Protein AF-A0A382XSS6-F1 (afdb_monomer)

Organism: NCBI:txid408172

Solvent-accessible surface area (backbone atoms only — not comparable to full-atom values): 15351 Å² total; per-residue (Å²): 138,95,83,84,79,72,95,40,102,49,68,30,21,30,48,47,24,69,40,45,76,40,55,40,89,74,58,58,16,67,41,81,72,38,47,51,56,91,86,60,68,28,54,32,44,57,38,43,76,71,58,29,50,30,32,36,28,25,51,73,60,46,43,16,63,68,61,45,99,90,49,72,36,75,59,6,77,66,57,30,60,36,51,72,57,45,74,67,64,72,66,66,57,84,37,17,59,39,72,41,42,38,74,49,40,66,46,38,43,53,59,23,35,44,52,47,51,50,35,44,76,72,70,40,78,64,57,42,62,53,14,16,60,91,65,20,74,36,84,76,76,67,41,49,35,86,48,57,56,88,71,34,66,66,48,50,35,50,51,55,45,48,58,51,49,56,61,44,71,74,50,90,61,54,72,48,73,47,78,31,77,66,73,65,46,69,59,48,47,16,26,80,67,31,33,66,68,42,64,40,86,78,58,83,77,91,77,89,58,93,69,74,44,72,85,48,64,68,68,63,46,38,23,71,31,91,80,53,84,58,69,90,66,30,84,87,75,50,82,54,88,84,73,50,51,71,73,71,56,69,69,58,51,30,47,44,49,20,11,34,52,16,32,47,59,75,71,108

InterPro domains:
  IPR000917 Sulfatase, N-terminal [PF00884] (3-268)
  IPR017850 Alkaline-phosphatase-like, core domain superfamily [G3DSA:3.40.720.10] (1-268)
  IPR017850 Alkaline-phosphatase-like, core domain superfamily [SSF53649] (3-268)
  IPR024607 Sulfatase, conserved site [PS00523] (9-21)

Foldseek 3Di:
DPDDDFLDPDDQQSLLCQFQVDHCVPQVRNDAQRARDLPRATPLQVVVVVQAQFEEEEARSRAHQDADPVGDDCLHPPNLAPAVCLVPDQPDDRNHNYYQYAHDDFQELSGHHNLVVVCVVVPVPQVLCQHDPPNHDDPDDALEGADDLCSDSLVVLVVVVVVVVVVVVVDPTHYDYHSDDDPPDDPLYDHPPLSVPDDLVPDDDDDDDPCNCVPPPPQVVQLCDPARDPVVVCPVVDDDPPSHHPDDDSSVRSSSVSSSVSRVVSND

Structure (mmCIF, N/CA/C/O backbone):
data_AF-A0A382XSS6-F1
#
_entry.id   AF-A0A382XSS6-F1
#
loop_
_atom_site.group_PDB
_atom_site.id
_atom_site.type_symbol
_atom_site.label_atom_id
_atom_site.label_alt_id
_atom_site.label_comp_id
_atom_site.label_asym_id
_atom_site.label_entity_id
_atom_site.label_seq_id
_atom_site.pdbx_PDB_ins_code
_atom_site.Cartn_x
_atom_site.Cartn_y
_atom_site.Cartn_z
_atom_site.occupancy
_atom_site.B_iso_or_equiv
_atom_site.auth_seq_id
_atom_site.auth_comp_id
_atom_site.auth_asym_id
_atom_site.auth_atom_id
_atom_site.pdbx_PDB_model_num
ATOM 1 N N . CYS A 1 1 ? -9.876 -22.616 0.032 1.00 72.75 1 CYS A N 1
ATOM 2 C CA . CYS A 1 1 ? -10.447 -22.031 -1.204 1.00 72.75 1 CYS A CA 1
ATOM 3 C C . CYS A 1 1 ? -9.318 -21.941 -2.234 1.00 72.75 1 CYS A C 1
ATOM 5 O O . CYS A 1 1 ? -8.287 -21.399 -1.873 1.00 72.75 1 CYS A O 1
ATOM 7 N N . HIS A 1 2 ? -9.455 -22.493 -3.450 1.00 93.62 2 HIS A N 1
ATOM 8 C CA . HIS A 1 2 ? -8.381 -22.501 -4.476 1.00 93.62 2 HIS A CA 1
ATOM 9 C C . HIS A 1 2 ? -8.724 -21.684 -5.738 1.00 93.62 2 HIS A C 1
ATOM 11 O O . HIS A 1 2 ? -8.052 -21.811 -6.755 1.00 93.62 2 HIS A O 1
ATOM 17 N N . ARG A 1 3 ? -9.815 -20.905 -5.713 1.00 95.75 3 ARG A N 1
ATOM 18 C CA . ARG A 1 3 ? -10.325 -20.138 -6.865 1.00 95.75 3 ARG A CA 1
ATOM 19 C C . ARG A 1 3 ? -10.932 -18.813 -6.398 1.00 95.75 3 ARG A C 1
ATOM 21 O O . ARG A 1 3 ? -12.147 -18.648 -6.418 1.00 95.75 3 ARG A O 1
ATOM 28 N N . ALA A 1 4 ? -10.086 -17.915 -5.905 1.00 95.75 4 ALA A N 1
ATOM 29 C CA . ALA A 1 4 ? -10.473 -16.566 -5.500 1.00 95.75 4 ALA A CA 1
ATOM 30 C C . ALA A 1 4 ? -9.914 -15.551 -6.505 1.00 95.75 4 ALA A C 1
ATOM 32 O O . ALA A 1 4 ? -8.774 -15.691 -6.942 1.00 95.75 4 ALA A O 1
ATOM 33 N N . TYR A 1 5 ? -10.716 -14.550 -6.865 1.00 9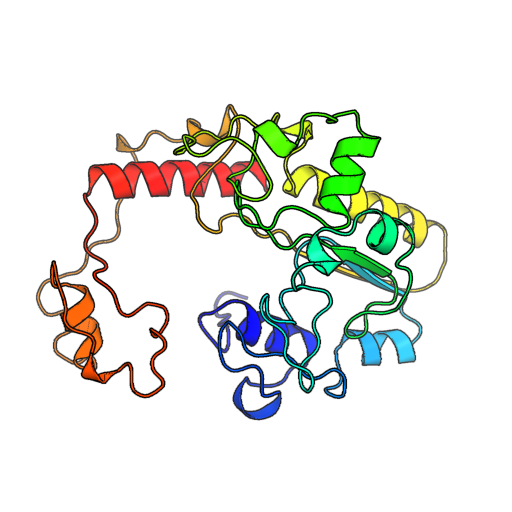6.31 5 TYR A N 1
ATOM 34 C CA . TYR A 1 5 ? -10.369 -13.532 -7.856 1.00 96.31 5 TYR A CA 1
ATOM 35 C C . TYR A 1 5 ? -10.731 -12.151 -7.317 1.00 96.31 5 TYR A C 1
ATOM 37 O O . TYR A 1 5 ? -11.792 -11.983 -6.715 1.00 96.31 5 TYR A O 1
ATOM 45 N N . CYS A 1 6 ? -9.867 -11.163 -7.546 1.00 96.19 6 CYS A N 1
ATOM 46 C CA . CYS A 1 6 ? -10.208 -9.768 -7.302 1.00 96.19 6 CYS A CA 1
ATOM 47 C C . CYS A 1 6 ? -11.142 -9.252 -8.415 1.00 96.19 6 CYS A C 1
ATOM 49 O O . CYS A 1 6 ? -11.015 -9.670 -9.568 1.00 96.19 6 CYS A O 1
ATOM 51 N N . PRO A 1 7 ? -12.075 -8.335 -8.108 1.00 96.00 7 PRO A N 1
ATOM 52 C CA . PRO A 1 7 ? -12.978 -7.774 -9.115 1.00 96.00 7 PRO A CA 1
ATOM 53 C C . PRO A 1 7 ? -12.289 -6.758 -10.040 1.00 96.00 7 PRO A C 1
ATOM 55 O O . PRO A 1 7 ? -12.863 -6.352 -11.047 1.00 96.00 7 PRO A O 1
ATOM 58 N N . ASN A 1 8 ? -11.071 -6.324 -9.702 1.00 95.56 8 ASN A N 1
ATOM 59 C CA . ASN A 1 8 ? -10.271 -5.386 -10.479 1.00 95.56 8 ASN A CA 1
ATOM 60 C C . ASN A 1 8 ? -8.772 -5.613 -10.193 1.00 95.56 8 ASN A C 1
ATOM 62 O O . ASN A 1 8 ? -8.417 -5.804 -9.027 1.00 95.56 8 ASN A O 1
ATOM 66 N N . PRO A 1 9 ? -7.886 -5.545 -11.205 1.00 93.44 9 PRO A N 1
ATOM 67 C CA . PRO A 1 9 ? -6.455 -5.809 -11.043 1.00 93.44 9 PRO A CA 1
ATOM 68 C C . PRO A 1 9 ? -5.654 -4.644 -10.422 1.00 93.44 9 PRO A C 1
ATOM 70 O O . PRO A 1 9 ? -4.429 -4.660 -10.470 1.00 93.44 9 PRO A O 1
ATOM 73 N N . THR A 1 10 ? -6.304 -3.620 -9.854 1.00 93.81 10 THR A N 1
ATOM 74 C CA . THR A 1 10 ? -5.636 -2.467 -9.221 1.00 93.81 10 THR A CA 1
ATOM 75 C C . THR A 1 10 ? -6.062 -2.258 -7.763 1.00 93.81 10 THR A C 1
ATOM 77 O O . THR A 1 10 ? -7.124 -2.710 -7.329 1.00 93.81 10 THR A O 1
ATOM 80 N N . CYS A 1 11 ? -5.216 -1.563 -6.989 1.00 94.38 11 CYS A N 1
ATOM 81 C CA . CYS A 1 11 ? -5.334 -1.455 -5.531 1.00 94.38 11 CYS A CA 1
ATOM 82 C C . CYS A 1 11 ? -6.663 -0.852 -5.045 1.00 94.38 11 CYS A C 1
ATOM 84 O O . CYS A 1 11 ? -7.399 -1.534 -4.337 1.00 94.38 11 CYS A O 1
ATOM 86 N N . THR A 1 12 ? -6.963 0.412 -5.378 1.00 96.12 12 THR A N 1
ATOM 87 C CA . THR A 1 12 ? -8.135 1.131 -4.836 1.00 96.12 12 THR A CA 1
ATOM 88 C C . THR A 1 12 ? -9.458 0.422 -5.120 1.00 96.12 12 THR A C 1
ATOM 90 O O . THR A 1 12 ? -10.208 0.207 -4.165 1.00 96.12 12 THR A O 1
ATOM 93 N N . PRO A 1 13 ? -9.759 -0.005 -6.363 1.00 97.25 13 PRO A N 1
ATOM 94 C CA . PRO A 1 13 ? -11.020 -0.682 -6.642 1.00 97.25 13 PRO A CA 1
ATOM 95 C C . PRO A 1 13 ? -11.125 -2.021 -5.918 1.00 97.25 13 PRO A C 1
ATOM 97 O O . PRO A 1 13 ? -12.132 -2.280 -5.272 1.00 97.25 13 PRO A O 1
ATOM 100 N N . SER A 1 14 ? -10.063 -2.835 -5.938 1.00 97.44 14 SER A N 1
ATOM 101 C CA . SER A 1 14 ? -10.050 -4.136 -5.259 1.00 97.44 14 SER A CA 1
ATOM 102 C C . SER A 1 14 ? -10.249 -3.995 -3.744 1.00 97.44 14 SER A C 1
ATOM 104 O O . SER A 1 14 ? -11.088 -4.676 -3.156 1.00 97.44 14 SER A O 1
ATOM 106 N N . ARG A 1 15 ? -9.545 -3.048 -3.109 1.00 97.81 15 ARG A N 1
ATOM 107 C CA . ARG A 1 15 ? -9.677 -2.752 -1.672 1.00 97.81 15 ARG A CA 1
ATOM 108 C C . ARG A 1 15 ? -11.062 -2.229 -1.314 1.00 97.81 15 ARG A C 1
ATOM 110 O O . ARG A 1 15 ? -11.636 -2.678 -0.328 1.00 97.81 15 ARG A O 1
ATOM 117 N N . SER A 1 16 ? -11.615 -1.346 -2.139 1.00 98.25 16 SER A N 1
ATOM 118 C CA . SER A 1 16 ? -12.971 -0.821 -1.958 1.00 98.25 16 SER A CA 1
ATOM 119 C C . SER A 1 16 ? -14.021 -1.925 -2.076 1.00 98.25 16 SER A C 1
ATOM 121 O O . SER A 1 16 ? -14.927 -1.997 -1.249 1.00 98.25 16 SER A O 1
ATOM 123 N N . SER A 1 17 ? -13.879 -2.842 -3.036 1.00 98.38 17 SER A N 1
ATOM 124 C CA . SER A 1 17 ? -14.775 -3.995 -3.151 1.00 98.38 17 SER A CA 1
ATOM 125 C C . SER A 1 17 ? -14.687 -4.922 -1.934 1.00 98.38 17 SER A C 1
ATOM 127 O O . SER A 1 17 ? -15.712 -5.431 -1.491 1.00 98.38 17 SER A O 1
ATOM 129 N N . MET A 1 18 ? -13.496 -5.107 -1.345 1.00 97.69 18 MET A N 1
ATOM 130 C CA . MET A 1 18 ? -13.336 -5.929 -0.135 1.00 97.69 18 MET A CA 1
ATOM 131 C C . MET A 1 18 ? -14.109 -5.375 1.068 1.00 97.69 18 MET A C 1
ATOM 133 O O . MET A 1 18 ? -14.739 -6.156 1.776 1.00 97.69 18 MET A O 1
ATOM 137 N N . ILE A 1 19 ? -14.095 -4.057 1.300 1.00 97.88 19 ILE A N 1
ATOM 138 C CA . ILE A 1 19 ? -14.827 -3.476 2.439 1.00 97.88 19 ILE A CA 1
ATOM 139 C C . ILE A 1 19 ? -16.287 -3.186 2.163 1.00 97.88 19 ILE A C 1
ATOM 141 O O . ILE A 1 19 ? -17.053 -3.136 3.110 1.00 97.88 19 ILE A O 1
ATOM 145 N N . THR A 1 20 ? -16.703 -2.995 0.919 1.00 98.44 20 THR A N 1
ATOM 146 C CA . THR A 1 20 ? -18.112 -2.688 0.614 1.00 98.44 20 THR A CA 1
ATOM 147 C C . THR A 1 20 ? -18.918 -3.935 0.258 1.00 98.44 20 THR A C 1
ATOM 149 O O . THR A 1 20 ? -20.139 -3.935 0.378 1.00 98.44 20 THR A O 1
ATOM 152 N N . GLY A 1 21 ? -18.256 -5.006 -0.194 1.00 98.06 21 GLY A N 1
ATOM 153 C CA . GLY A 1 21 ? -18.915 -6.169 -0.792 1.00 98.06 21 GLY A CA 1
ATOM 154 C C . GLY A 1 21 ? -19.529 -5.886 -2.170 1.00 98.06 21 GLY A C 1
ATOM 155 O O . GLY A 1 21 ? -20.293 -6.707 -2.673 1.00 98.06 21 GLY A O 1
ATOM 156 N N . LEU A 1 22 ? -19.217 -4.734 -2.773 1.00 98.19 22 LEU A N 1
ATOM 157 C CA . LEU A 1 22 ? -19.770 -4.266 -4.043 1.00 98.19 22 LEU A CA 1
ATOM 158 C C . LEU A 1 22 ? -18.745 -4.374 -5.177 1.00 98.19 22 LEU A C 1
ATOM 160 O O . LEU A 1 22 ? -17.536 -4.374 -4.939 1.00 98.19 22 LEU A O 1
ATOM 164 N N . TYR A 1 23 ? -19.215 -4.405 -6.426 1.00 98.19 23 TYR A N 1
ATOM 165 C CA . TYR A 1 23 ? -18.335 -4.288 -7.590 1.00 98.19 23 TYR A CA 1
ATOM 166 C C . TYR A 1 23 ? -17.909 -2.828 -7.831 1.00 98.19 23 TYR A C 1
ATOM 168 O O . TYR A 1 23 ? -18.637 -1.905 -7.452 1.00 98.19 23 TYR A O 1
ATOM 176 N N . PRO A 1 24 ? -16.784 -2.581 -8.536 1.00 97.50 24 PRO A N 1
ATOM 177 C CA . PRO A 1 24 ? -16.337 -1.226 -8.876 1.00 97.50 24 PRO A CA 1
ATOM 178 C C . PRO A 1 24 ? -17.360 -0.364 -9.616 1.00 97.50 24 PRO A C 1
ATOM 180 O O . PRO A 1 24 ? -17.358 0.855 -9.448 1.00 97.50 24 PRO A O 1
ATOM 183 N N . SER A 1 25 ? -18.246 -0.985 -10.400 1.00 96.50 25 SER A N 1
ATOM 184 C CA . SER A 1 25 ? -19.363 -0.311 -11.071 1.00 96.50 25 SER A CA 1
ATOM 185 C C . SER A 1 25 ? -20.409 0.250 -10.107 1.00 96.50 25 SER A C 1
ATOM 187 O O . SER A 1 25 ? -21.093 1.201 -10.468 1.00 96.50 25 SER A O 1
ATOM 189 N N . ASP A 1 26 ? -20.518 -0.316 -8.904 1.00 97.25 26 ASP A N 1
ATOM 190 C CA . ASP A 1 26 ? -21.539 0.041 -7.917 1.00 97.25 26 ASP A CA 1
ATOM 191 C C . ASP A 1 26 ? -20.988 1.010 -6.864 1.00 97.25 26 ASP A C 1
ATOM 193 O O . ASP A 1 26 ? -21.627 2.012 -6.556 1.00 97.25 26 ASP A O 1
ATOM 197 N N . HIS A 1 27 ? -19.782 0.758 -6.335 1.00 97.25 27 HIS A N 1
ATOM 198 C CA . HIS A 1 27 ? -19.172 1.637 -5.325 1.00 97.25 27 HIS A CA 1
ATOM 199 C C . HIS A 1 27 ? -18.426 2.847 -5.918 1.00 97.25 27 HIS A C 1
ATOM 201 O O . HIS A 1 27 ? -17.967 3.714 -5.177 1.00 97.25 27 HIS A O 1
ATOM 207 N N . GLY A 1 28 ? -18.248 2.910 -7.242 1.00 95.69 28 GLY A N 1
ATOM 208 C CA . GLY A 1 28 ? -17.741 4.098 -7.941 1.00 95.69 28 GLY A CA 1
ATOM 209 C C . GLY A 1 28 ? -16.240 4.388 -7.797 1.00 95.69 28 GLY A C 1
ATOM 210 O O . GLY A 1 28 ? -15.762 5.378 -8.348 1.00 95.69 28 GLY A O 1
ATOM 211 N N . ALA A 1 29 ? -15.472 3.527 -7.126 1.00 96.12 29 ALA A N 1
ATOM 212 C CA . ALA A 1 29 ? -14.010 3.616 -7.064 1.00 96.12 29 ALA A CA 1
ATOM 213 C C . ALA A 1 29 ? -13.403 2.653 -8.096 1.00 96.12 29 ALA A C 1
ATOM 215 O O . ALA A 1 29 ? -13.067 1.517 -7.781 1.00 96.12 29 ALA A O 1
ATOM 216 N N . TRP A 1 30 ? -13.346 3.068 -9.362 1.00 92.69 30 TRP A N 1
ATOM 217 C CA . TRP A 1 30 ? -13.123 2.177 -10.513 1.00 92.69 30 TRP A CA 1
ATOM 218 C C . TRP A 1 30 ? -11.686 2.162 -11.052 1.00 92.69 30 TRP A C 1
ATOM 220 O O . TRP A 1 30 ? -11.347 1.291 -11.853 1.00 92.69 30 TRP A O 1
ATOM 230 N N . SER A 1 31 ? -10.827 3.079 -10.599 1.00 91.88 31 SER A N 1
ATOM 231 C CA . SER A 1 31 ? -9.410 3.135 -10.985 1.00 91.88 31 SER A CA 1
ATOM 232 C C . SER A 1 31 ? -8.531 3.733 -9.880 1.00 91.88 31 SER A C 1
ATOM 234 O O . SER A 1 31 ? -9.027 4.322 -8.915 1.00 91.88 31 SER A O 1
ATOM 236 N N . LEU A 1 32 ? -7.210 3.624 -10.025 1.00 90.31 32 LEU A N 1
ATOM 237 C CA . LEU A 1 32 ? -6.269 4.391 -9.207 1.00 90.31 32 LEU A CA 1
ATOM 238 C C . LEU A 1 32 ? -6.525 5.894 -9.389 1.00 90.31 32 LEU A C 1
ATOM 240 O O . LEU A 1 32 ? -6.785 6.362 -10.495 1.00 90.31 32 LEU A O 1
ATOM 244 N N . GLY A 1 33 ? -6.470 6.648 -8.291 1.00 89.56 33 GLY A N 1
ATOM 245 C CA . GLY A 1 33 ? -6.778 8.083 -8.292 1.00 89.56 33 GLY A CA 1
ATOM 246 C C . GLY A 1 33 ? -8.270 8.413 -8.174 1.00 89.56 33 GLY A C 1
ATOM 247 O O . GLY A 1 33 ? -8.616 9.581 -8.029 1.00 89.56 33 GLY A O 1
ATOM 248 N N . THR A 1 34 ? -9.153 7.410 -8.176 1.00 92.44 34 THR A N 1
ATOM 249 C CA . THR A 1 34 ? -10.558 7.597 -7.779 1.00 92.44 34 THR A CA 1
ATOM 250 C C . THR A 1 34 ? -10.710 7.473 -6.263 1.00 92.44 34 THR A C 1
ATOM 252 O O . THR A 1 34 ? -9.846 6.918 -5.583 1.00 92.44 34 THR A O 1
ATOM 255 N N . LYS A 1 35 ? -11.797 8.026 -5.726 1.00 95.88 35 LYS A N 1
ATOM 256 C CA . LYS A 1 35 ? -12.118 8.018 -4.298 1.00 95.88 35 LYS A CA 1
ATOM 257 C C . LYS A 1 35 ? -13.302 7.084 -4.055 1.00 95.88 35 LYS A C 1
ATOM 259 O O . LYS A 1 35 ? -14.296 7.182 -4.771 1.00 95.88 35 LYS A O 1
ATOM 264 N N . LEU A 1 36 ? -13.219 6.224 -3.042 1.00 97.88 36 LEU A N 1
ATOM 265 C CA . LEU A 1 36 ? -14.411 5.594 -2.472 1.00 97.88 36 LEU A CA 1
ATOM 266 C C . LEU A 1 36 ? -15.167 6.656 -1.672 1.00 97.88 36 LEU A C 1
ATOM 268 O O . LEU A 1 36 ? -14.600 7.238 -0.750 1.00 97.88 36 LEU A O 1
ATOM 272 N N . MET A 1 37 ? -16.410 6.951 -2.033 1.00 97.06 37 MET A N 1
ATOM 273 C CA . MET A 1 37 ? -17.186 7.967 -1.321 1.00 97.06 37 MET A CA 1
ATOM 274 C C . MET A 1 37 ? -17.536 7.487 0.092 1.00 97.06 37 MET A C 1
ATOM 276 O O . MET A 1 37 ? -17.819 6.310 0.303 1.00 97.06 37 MET A O 1
ATOM 280 N N . GLU A 1 38 ? -17.487 8.394 1.063 1.00 95.69 38 GLU A N 1
ATOM 281 C CA . GLU A 1 38 ? -17.700 8.093 2.484 1.00 95.69 38 GLU A CA 1
ATOM 282 C C . GLU A 1 38 ? -19.140 7.675 2.822 1.00 95.69 38 GLU A C 1
ATOM 284 O O . GLU A 1 38 ? -19.383 7.163 3.909 1.00 95.69 38 GLU A O 1
ATOM 289 N N . ASP A 1 39 ? -20.094 7.886 1.913 1.00 95.56 39 ASP A N 1
ATOM 290 C CA . ASP A 1 39 ? -21.491 7.468 2.056 1.00 95.56 39 ASP A CA 1
ATOM 291 C C . ASP A 1 39 ? -21.749 6.021 1.606 1.00 95.56 39 ASP A C 1
ATOM 293 O O . ASP A 1 39 ? -22.854 5.509 1.804 1.00 95.56 39 ASP A O 1
ATOM 297 N N . VAL A 1 40 ? -20.750 5.343 1.028 1.00 98.00 40 VAL A N 1
ATOM 298 C CA . VAL A 1 40 ? -20.850 3.930 0.646 1.00 98.00 40 VAL A CA 1
ATOM 299 C C . VAL A 1 40 ? -20.670 3.053 1.893 1.00 98.00 40 VAL A C 1
ATOM 301 O O . VAL A 1 40 ? -19.580 3.055 2.469 1.00 98.00 40 VAL A O 1
ATOM 304 N N . PRO A 1 41 ? -21.682 2.259 2.301 1.00 97.81 41 PRO A N 1
ATOM 305 C CA . PRO A 1 41 ? -21.584 1.435 3.502 1.00 97.81 41 PRO A CA 1
ATOM 306 C C . PRO A 1 41 ? -20.470 0.393 3.415 1.00 97.81 41 PRO A C 1
ATOM 308 O O . PRO A 1 41 ? -20.302 -0.268 2.385 1.00 97.81 41 PRO A O 1
ATOM 311 N N . THR A 1 42 ? -19.767 0.188 4.525 1.00 98.62 42 THR A N 1
ATOM 312 C CA . THR A 1 42 ? -18.699 -0.807 4.634 1.00 98.62 42 THR A CA 1
ATOM 313 C C . THR A 1 42 ? -19.061 -1.954 5.582 1.00 98.62 42 THR A C 1
ATOM 315 O O . THR A 1 42 ? -19.988 -1.888 6.395 1.00 98.62 42 THR A O 1
ATOM 318 N N . VAL A 1 43 ? -18.299 -3.044 5.494 1.00 98.44 43 VAL A N 1
ATOM 319 C CA . VAL A 1 43 ? -18.332 -4.172 6.426 1.00 98.44 43 VAL A CA 1
ATOM 320 C C . VAL A 1 43 ? -18.000 -3.708 7.842 1.00 98.44 43 VAL A C 1
ATOM 322 O O . VAL A 1 43 ? -18.597 -4.205 8.792 1.00 98.44 43 VAL A O 1
ATOM 325 N N . GLY A 1 44 ? -17.124 -2.708 7.974 1.00 98.00 44 GLY A N 1
ATOM 326 C CA . GLY A 1 44 ? -16.824 -2.051 9.239 1.00 98.00 44 GLY A CA 1
ATOM 327 C C . GLY A 1 44 ? -18.065 -1.394 9.843 1.00 98.00 44 GLY A C 1
ATOM 328 O O . GLY A 1 44 ? -18.421 -1.704 10.975 1.00 98.00 44 GLY A O 1
ATOM 329 N N . ASP A 1 45 ? -18.825 -0.621 9.056 1.00 98.12 45 ASP A N 1
ATOM 330 C CA . ASP A 1 45 ? -20.074 -0.006 9.531 1.00 98.12 45 ASP A CA 1
ATOM 331 C C . ASP A 1 45 ? -21.101 -1.050 9.996 1.00 98.12 45 ASP A C 1
ATOM 333 O O . ASP A 1 45 ? -21.824 -0.854 10.976 1.00 98.12 45 ASP A O 1
ATOM 337 N N . ALA A 1 46 ? -21.210 -2.162 9.263 1.00 98.38 46 ALA A N 1
ATOM 338 C CA . ALA A 1 46 ? -22.125 -3.244 9.605 1.00 98.38 46 ALA A CA 1
ATOM 339 C C . ALA A 1 46 ? -21.719 -3.955 10.903 1.00 98.38 46 ALA A C 1
ATOM 341 O O . ALA A 1 46 ? -22.579 -4.216 11.746 1.00 98.38 46 ALA A O 1
ATOM 342 N N . LEU A 1 47 ? -20.426 -4.235 11.073 1.00 98.31 47 LEU A N 1
ATOM 343 C CA . LEU A 1 47 ? -19.881 -4.895 12.256 1.00 98.31 47 LEU A CA 1
ATOM 344 C C . LEU A 1 47 ? -19.914 -3.978 13.484 1.00 98.31 47 LEU A C 1
ATOM 346 O O . LEU A 1 47 ? -20.336 -4.423 14.551 1.00 98.31 47 LEU A O 1
ATOM 350 N N . GLY A 1 48 ? -19.589 -2.694 13.329 1.00 97.62 48 GLY A N 1
ATOM 351 C CA . GLY A 1 48 ? -19.705 -1.694 14.392 1.00 97.62 48 GLY A CA 1
ATOM 352 C C . GLY A 1 48 ? -21.131 -1.604 14.943 1.00 97.62 48 GLY A C 1
ATOM 353 O O . GLY A 1 48 ? -21.344 -1.689 16.152 1.00 97.62 48 GLY A O 1
ATOM 354 N N . ARG A 1 49 ? -22.151 -1.575 14.069 1.00 97.69 49 ARG A N 1
ATOM 355 C CA . ARG A 1 49 ? -23.570 -1.636 14.490 1.00 97.69 49 ARG A CA 1
ATOM 356 C C . ARG A 1 49 ? -23.948 -2.931 15.217 1.00 97.69 49 ARG A C 1
ATOM 358 O O . ARG A 1 49 ? -24.920 -2.934 15.968 1.00 97.69 49 ARG A O 1
ATOM 365 N N . ALA A 1 50 ? -23.214 -4.016 14.985 1.00 98.06 50 ALA A N 1
ATOM 366 C CA . ALA A 1 50 ? -23.396 -5.295 15.665 1.00 98.06 50 ALA A CA 1
ATOM 367 C C . ALA A 1 50 ? -22.587 -5.410 16.974 1.00 98.06 50 ALA A C 1
ATOM 369 O O . ALA A 1 50 ? -22.589 -6.474 17.589 1.00 98.06 50 ALA A O 1
ATOM 370 N N . GLY A 1 51 ? -21.918 -4.335 17.411 1.00 97.12 51 GLY A N 1
ATOM 371 C CA . GLY A 1 51 ? -21.151 -4.292 18.658 1.00 97.12 51 GLY A CA 1
ATOM 372 C C . GLY A 1 51 ? -19.708 -4.785 18.535 1.00 97.12 51 GLY A C 1
ATOM 373 O O . GLY A 1 51 ? -19.094 -5.090 19.553 1.00 97.12 51 GLY A O 1
ATOM 374 N N . TYR A 1 52 ? -19.167 -4.892 17.316 1.00 98.31 52 TYR A N 1
ATOM 375 C CA . TYR A 1 52 ? -17.753 -5.205 17.114 1.00 98.31 52 TYR A CA 1
ATOM 376 C C . TYR A 1 52 ? -16.903 -3.948 17.235 1.00 98.31 52 TYR A C 1
ATOM 378 O O . TYR A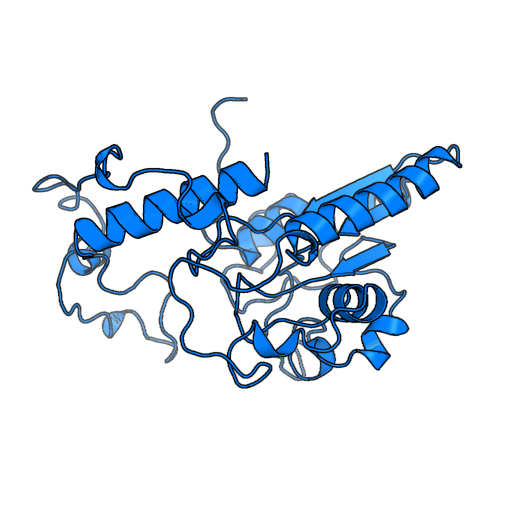 1 52 ? -17.240 -2.916 16.660 1.00 98.31 52 TYR A O 1
ATOM 386 N N . ARG A 1 53 ? -15.735 -4.069 17.865 1.00 98.00 53 ARG A N 1
ATOM 387 C CA . ARG A 1 53 ? -14.663 -3.087 17.682 1.00 98.00 53 ARG A CA 1
ATOM 388 C C . ARG A 1 53 ? -14.027 -3.267 16.315 1.00 98.00 53 ARG A C 1
ATOM 390 O O . ARG A 1 53 ? -13.678 -4.390 15.949 1.00 98.00 53 ARG A O 1
ATOM 397 N N . THR A 1 54 ? -13.847 -2.182 15.575 1.00 98.50 54 THR A N 1
ATOM 398 C CA . THR A 1 54 ? -13.300 -2.239 14.215 1.00 98.50 54 THR A CA 1
ATOM 399 C C . THR A 1 54 ? -11.967 -1.503 14.120 1.00 98.50 54 THR A C 1
ATOM 401 O O . THR A 1 54 ? -11.821 -0.376 14.594 1.00 98.50 54 THR A O 1
ATOM 404 N N . SER A 1 55 ? -10.961 -2.132 13.511 1.00 98.62 55 SER A N 1
ATOM 405 C CA . SER A 1 55 ? -9.670 -1.478 13.283 1.00 98.62 55 SER A CA 1
ATOM 406 C C . SER A 1 55 ? -9.012 -1.806 11.955 1.00 98.62 55 SER A C 1
ATOM 408 O O . SER A 1 55 ? -9.225 -2.872 11.379 1.00 98.62 55 SER A O 1
ATOM 410 N N . LEU A 1 56 ? -8.185 -0.874 11.483 1.00 98.75 56 LEU A N 1
ATOM 411 C CA . LEU A 1 56 ? -7.326 -1.042 10.316 1.00 98.75 56 LEU A CA 1
ATOM 412 C C . LEU A 1 56 ? -5.896 -0.623 10.668 1.00 98.75 56 LEU A C 1
ATOM 414 O O . LEU A 1 56 ? -5.658 0.503 11.101 1.00 98.75 56 LEU A O 1
ATOM 418 N N . VAL A 1 57 ? -4.939 -1.520 10.444 1.00 98.75 57 VAL A N 1
ATOM 419 C CA . VAL A 1 57 ? -3.500 -1.265 10.595 1.00 98.75 57 VAL A CA 1
ATOM 420 C C . VAL A 1 57 ? -2.821 -1.472 9.245 1.00 98.75 57 VAL A C 1
ATOM 422 O O . VAL A 1 57 ? -3.038 -2.488 8.597 1.00 98.75 57 VAL A O 1
ATOM 425 N N . GLY A 1 58 ? -2.005 -0.525 8.795 1.00 98.25 58 GLY A N 1
ATOM 426 C CA . GLY A 1 58 ? -1.329 -0.574 7.502 1.00 98.25 58 GLY A CA 1
ATOM 427 C C . GLY A 1 58 ? -2.009 0.289 6.443 1.00 98.25 58 GLY A C 1
ATOM 428 O O . GLY A 1 58 ? -2.318 1.458 6.669 1.00 98.25 58 GLY A O 1
ATOM 429 N N . LYS A 1 59 ? -2.188 -0.261 5.243 1.00 97.81 59 LYS A N 1
ATOM 430 C CA . LYS A 1 59 ? -2.611 0.516 4.071 1.00 97.81 59 LYS A CA 1
ATOM 431 C C . LYS A 1 59 ? -4.118 0.491 3.837 1.00 97.81 59 LYS A C 1
ATOM 433 O O . LYS A 1 59 ? -4.690 -0.568 3.610 1.00 97.81 59 LYS A O 1
ATOM 438 N N . ALA A 1 60 ? -4.734 1.670 3.779 1.00 97.31 60 ALA A N 1
ATOM 439 C CA . ALA A 1 60 ? -6.135 1.828 3.391 1.00 97.31 60 ALA A CA 1
ATOM 440 C C . ALA A 1 60 ? -6.294 1.945 1.865 1.00 97.31 60 ALA A C 1
ATOM 442 O O . ALA A 1 60 ? -6.776 1.011 1.228 1.00 97.31 60 ALA A O 1
ATOM 443 N N . HIS A 1 61 ? -5.790 3.029 1.259 1.00 96.62 61 HIS A N 1
ATOM 444 C CA . HIS A 1 61 ? -5.843 3.293 -0.186 1.00 96.62 61 HIS A CA 1
ATOM 445 C C . HIS A 1 61 ? -7.276 3.470 -0.734 1.00 96.62 61 HIS A C 1
ATOM 447 O O . HIS A 1 61 ? -7.561 3.085 -1.874 1.00 96.62 61 HIS A O 1
ATOM 453 N N . PHE A 1 62 ? -8.166 4.065 0.067 1.00 97.56 62 PHE A N 1
ATOM 454 C CA . PHE A 1 62 ? -9.552 4.383 -0.310 1.00 97.56 62 PHE A CA 1
ATOM 455 C C . PHE A 1 62 ? -9.685 5.790 -0.904 1.00 97.56 62 PHE A C 1
ATOM 457 O O . PHE A 1 62 ? -10.635 6.075 -1.636 1.00 97.56 62 PHE A O 1
ATOM 464 N N . GLN A 1 63 ? -8.725 6.667 -0.607 1.00 97.50 63 GLN A N 1
ATOM 465 C CA . GLN A 1 63 ? -8.687 8.052 -1.047 1.00 97.50 63 GLN A CA 1
ATOM 466 C C . GLN A 1 63 ? -7.436 8.333 -1.904 1.00 97.50 63 GLN A C 1
ATOM 468 O O . GLN A 1 63 ? -6.369 7.735 -1.704 1.00 97.50 63 GLN A O 1
ATOM 473 N N . PRO A 1 64 ? -7.546 9.224 -2.904 1.00 95.31 64 PRO A N 1
ATOM 474 C CA . PRO A 1 64 ? -6.447 9.534 -3.811 1.00 95.31 64 PRO A CA 1
ATOM 475 C C . PRO A 1 64 ? -5.379 10.422 -3.159 1.00 95.31 64 PRO A C 1
ATOM 477 O O . PRO A 1 64 ? -5.646 11.147 -2.205 1.00 95.31 64 PRO A O 1
ATOM 480 N N . LEU A 1 65 ? -4.170 10.414 -3.730 1.00 93.81 65 LEU A N 1
ATOM 481 C CA . LEU A 1 65 ? -3.077 11.324 -3.343 1.00 93.81 65 LEU A CA 1
ATOM 482 C C . LEU A 1 65 ? -3.301 12.770 -3.812 1.00 93.81 65 LEU A C 1
ATOM 484 O O . LEU A 1 65 ? -2.637 13.680 -3.322 1.00 93.81 65 LEU A O 1
ATOM 488 N N . GLN A 1 66 ? -4.207 12.973 -4.770 1.00 91.69 66 GLN A N 1
ATOM 489 C CA . GLN A 1 66 ? -4.605 14.279 -5.275 1.00 91.69 66 GLN A CA 1
ATOM 490 C C . GLN A 1 66 ? -6.066 14.524 -4.911 1.00 91.69 66 GLN A C 1
ATOM 492 O O . GLN A 1 66 ? -6.939 13.746 -5.294 1.00 91.69 66 GLN A O 1
ATOM 497 N N . GLU A 1 67 ? -6.322 15.608 -4.186 1.00 93.69 67 GLU A N 1
ATOM 498 C CA . GLU A 1 67 ? -7.671 16.021 -3.817 1.00 93.69 67 GLU A CA 1
ATOM 499 C C . GLU A 1 67 ? -8.217 17.144 -4.708 1.00 93.69 67 GLU A C 1
ATOM 501 O O . GLU A 1 67 ? -7.497 17.808 -5.454 1.00 93.69 67 GLU A O 1
ATOM 506 N N . THR A 1 68 ? -9.525 17.358 -4.605 1.00 92.38 68 THR A N 1
ATOM 507 C CA . THR A 1 68 ? -10.229 18.535 -5.130 1.00 92.38 68 THR A CA 1
ATOM 508 C C . THR A 1 68 ? -11.188 19.046 -4.057 1.00 92.38 68 THR A C 1
ATOM 510 O O . THR A 1 68 ? -11.467 18.329 -3.097 1.00 92.38 68 THR A O 1
ATOM 513 N N . ASP A 1 69 ? -11.768 20.233 -4.235 1.00 92.56 69 ASP A N 1
ATOM 514 C CA . ASP A 1 69 ? -12.782 20.760 -3.305 1.00 92.56 69 ASP A CA 1
ATOM 515 C C . ASP A 1 69 ? -13.962 19.797 -3.114 1.00 92.56 69 ASP A C 1
ATOM 517 O O . ASP A 1 69 ? -14.523 19.693 -2.025 1.00 92.56 69 ASP A O 1
ATOM 521 N N . ARG A 1 70 ? -14.313 19.050 -4.169 1.00 91.94 70 ARG A N 1
ATOM 522 C CA . ARG A 1 70 ? -15.386 18.052 -4.142 1.00 91.94 70 ARG A CA 1
ATOM 523 C C . ARG A 1 70 ? -14.949 16.705 -3.562 1.00 91.94 70 ARG A C 1
ATOM 525 O O . ARG A 1 70 ? -15.777 15.991 -3.007 1.00 91.94 70 ARG A O 1
ATOM 532 N N . TYR A 1 71 ? -13.680 16.345 -3.717 1.00 93.94 71 TYR A N 1
ATOM 533 C CA . TYR A 1 71 ? -13.132 15.043 -3.338 1.00 93.94 71 TYR A CA 1
ATOM 534 C C . TYR A 1 71 ? -11.894 15.250 -2.466 1.00 93.94 71 TYR A C 1
ATOM 536 O O . TYR A 1 71 ? -10.764 15.094 -2.930 1.00 93.94 71 TYR A O 1
ATOM 544 N N . ARG A 1 72 ? -12.125 15.648 -1.212 1.00 95.94 72 ARG A N 1
ATOM 545 C CA . ARG A 1 72 ? -11.075 15.850 -0.201 1.00 95.94 72 ARG A CA 1
ATOM 546 C C . ARG A 1 72 ? -10.441 14.517 0.189 1.00 95.94 72 ARG A C 1
ATOM 548 O O . ARG A 1 72 ? -11.102 13.479 0.101 1.00 95.94 72 ARG A O 1
ATOM 555 N N . SER A 1 73 ? -9.179 14.517 0.610 1.00 97.12 73 SER A N 1
ATOM 556 C CA . SER A 1 73 ? -8.477 13.270 0.947 1.00 97.12 73 SER A CA 1
ATOM 557 C C . SER A 1 73 ? -7.524 13.416 2.132 1.00 97.12 73 SER A C 1
ATOM 559 O O . SER A 1 73 ? -6.559 14.173 2.071 1.00 97.12 73 SER A O 1
ATOM 561 N N . LEU A 1 74 ? -7.739 12.614 3.177 1.00 97.19 74 LEU A N 1
ATOM 562 C CA . LEU A 1 74 ? -6.792 12.434 4.282 1.00 97.19 74 LEU A CA 1
ATOM 563 C C . LEU A 1 74 ? -5.535 11.676 3.836 1.00 97.19 74 LEU A C 1
ATOM 565 O O . LEU A 1 74 ? -4.483 11.802 4.450 1.00 97.19 74 LEU A O 1
ATOM 569 N N . GLU A 1 75 ? -5.623 10.912 2.747 1.00 96.69 75 GLU A N 1
ATOM 570 C CA . GLU A 1 75 ? -4.479 10.221 2.148 1.00 96.69 75 GLU A CA 1
ATOM 571 C C . GLU A 1 75 ? -3.713 11.107 1.147 1.00 96.69 75 GLU A C 1
ATOM 573 O O . GLU A 1 75 ? -2.803 10.609 0.490 1.00 96.69 75 GLU A O 1
ATOM 578 N N . SER A 1 76 ? -4.056 12.396 1.008 1.00 96.75 76 SER A N 1
ATOM 579 C CA . SER A 1 76 ? -3.364 13.356 0.134 1.00 96.75 76 SER A CA 1
ATOM 580 C C . SER A 1 76 ? -2.430 14.308 0.880 1.00 96.75 76 SER A C 1
ATOM 582 O O . SER A 1 76 ? -2.531 14.515 2.089 1.00 96.75 76 SER A O 1
ATOM 584 N N . TYR A 1 77 ? -1.508 14.918 0.137 1.00 95.00 77 TYR A N 1
ATOM 585 C CA . TYR A 1 77 ? -0.684 16.015 0.639 1.00 95.00 77 TYR A CA 1
ATOM 586 C C . TYR A 1 77 ? -1.515 17.297 0.844 1.00 95.00 77 TYR A C 1
ATOM 588 O O . TYR A 1 77 ? -2.388 17.579 0.026 1.00 95.00 77 TYR A O 1
ATOM 596 N N . PRO A 1 78 ? -1.209 18.122 1.866 1.00 95.38 78 PRO A N 1
ATOM 597 C CA . PRO A 1 78 ? -0.112 17.962 2.827 1.00 95.38 78 PRO A CA 1
ATOM 598 C C . PRO A 1 78 ? -0.448 17.052 4.020 1.00 95.38 78 PRO A C 1
ATOM 600 O O . PRO A 1 78 ? 0.478 16.593 4.684 1.00 95.38 78 PRO A O 1
ATOM 603 N N . ILE A 1 79 ? -1.732 16.755 4.267 1.00 96.75 79 ILE A N 1
ATOM 604 C CA . ILE A 1 79 ? -2.217 16.027 5.458 1.00 96.75 79 ILE A CA 1
ATOM 605 C C . ILE A 1 79 ? -1.507 14.684 5.639 1.00 96.75 79 ILE A C 1
ATOM 607 O O . ILE A 1 79 ? -1.144 14.328 6.755 1.00 96.75 79 ILE A O 1
ATOM 611 N N . LEU A 1 80 ? -1.229 13.963 4.552 1.00 96.94 80 LEU A N 1
ATOM 612 C CA . LEU A 1 80 ? -0.489 12.700 4.565 1.00 96.94 80 LEU A CA 1
ATOM 613 C C . LEU A 1 80 ? 0.823 12.765 5.382 1.00 96.94 80 LEU A C 1
ATOM 615 O O . LEU A 1 80 ? 1.220 11.768 5.988 1.00 96.94 80 LEU A O 1
ATOM 619 N N . GLN A 1 81 ? 1.483 13.928 5.411 1.00 96.44 81 GLN A N 1
ATOM 620 C CA . GLN A 1 81 ? 2.769 14.154 6.083 1.00 96.44 81 GLN A CA 1
ATOM 621 C C . GLN A 1 81 ? 2.697 15.110 7.274 1.00 96.44 81 GLN A C 1
ATOM 623 O O . GLN A 1 81 ? 3.733 15.431 7.856 1.00 96.44 81 GLN A O 1
ATOM 628 N N . ASP A 1 82 ? 1.500 15.539 7.661 1.00 98.06 82 ASP A N 1
ATOM 629 C CA . ASP A 1 82 ? 1.287 16.318 8.874 1.00 98.06 82 ASP A CA 1
ATOM 630 C C . ASP A 1 82 ? 1.278 15.379 10.091 1.00 98.06 82 ASP A C 1
ATOM 632 O O . ASP A 1 82 ? 0.252 14.808 10.466 1.00 98.06 82 ASP A O 1
ATOM 636 N N . LEU A 1 83 ? 2.454 15.149 10.681 1.00 98.12 83 LEU A N 1
ATOM 637 C CA . LEU A 1 83 ? 2.588 14.222 11.808 1.00 98.12 83 LEU A CA 1
ATOM 638 C C . LEU A 1 83 ? 1.856 14.721 13.062 1.00 98.12 83 LEU A C 1
ATOM 640 O O . LEU A 1 83 ? 1.380 13.897 13.837 1.00 98.12 83 LEU A O 1
ATOM 644 N N . ASP A 1 84 ? 1.705 16.035 13.249 1.00 98.38 84 ASP A N 1
ATOM 645 C CA . ASP A 1 84 ? 0.969 16.592 14.389 1.00 98.38 84 ASP A CA 1
ATOM 646 C C . ASP A 1 84 ? -0.531 16.309 14.269 1.00 98.38 84 ASP A C 1
ATOM 648 O O . ASP A 1 84 ? -1.170 15.946 15.263 1.00 98.38 84 ASP A O 1
ATOM 652 N N . PHE A 1 85 ? -1.076 16.400 13.051 1.00 98.50 85 PHE A N 1
ATOM 653 C CA . PHE A 1 85 ? -2.429 15.944 12.745 1.00 98.50 85 PHE A CA 1
ATOM 654 C C . PHE A 1 85 ? -2.587 14.450 13.051 1.00 98.50 85 PHE A C 1
ATOM 656 O O . PHE A 1 85 ? -3.488 14.066 13.796 1.00 98.50 85 PHE A O 1
ATOM 663 N N . TRP A 1 86 ? -1.692 13.595 12.544 1.00 98.44 86 TRP A N 1
ATOM 664 C CA . TRP A 1 86 ? -1.801 12.142 12.736 1.00 98.44 86 TRP A CA 1
ATOM 665 C C . TRP A 1 86 ? -1.568 11.682 14.180 1.00 98.44 86 TRP A C 1
ATOM 667 O O . TRP A 1 86 ? -2.143 10.674 14.581 1.00 98.44 86 TRP A O 1
ATOM 677 N N . ARG A 1 87 ? -0.798 12.420 14.992 1.00 98.00 87 ARG A N 1
ATOM 678 C CA . ARG A 1 87 ? -0.682 12.163 16.442 1.00 98.00 87 ARG A CA 1
ATOM 679 C C . ARG A 1 87 ? -2.006 12.390 17.178 1.00 98.00 87 ARG A C 1
ATOM 681 O O . ARG A 1 87 ? -2.234 11.769 18.214 1.00 98.00 87 ARG A O 1
ATOM 688 N N . GLN A 1 88 ? -2.862 13.269 16.658 1.00 98.00 88 GLN A N 1
ATOM 689 C CA . GLN A 1 88 ? -4.150 13.631 17.258 1.00 98.00 88 GLN A CA 1
ATOM 690 C C . GLN A 1 88 ? -5.342 12.922 16.607 1.00 98.00 88 GLN A C 1
ATOM 692 O O . GLN A 1 88 ? -6.418 12.888 17.199 1.00 98.00 88 GLN A O 1
ATOM 697 N N . PHE A 1 89 ? -5.166 12.355 15.412 1.00 98.12 89 PHE A N 1
ATOM 698 C CA . PHE A 1 89 ? -6.239 11.713 14.665 1.00 98.12 89 PHE A CA 1
ATOM 699 C C . PHE A 1 89 ? -6.793 10.489 15.409 1.00 98.12 89 PHE A C 1
ATOM 701 O O . PHE A 1 89 ? -6.103 9.490 15.617 1.00 98.12 89 PHE A O 1
ATOM 708 N N . ASN A 1 90 ? -8.064 10.570 15.788 1.00 96.12 90 ASN A N 1
ATOM 709 C CA . ASN A 1 90 ? -8.798 9.547 16.532 1.00 96.12 90 ASN A CA 1
ATOM 710 C C . ASN A 1 90 ? -10.233 9.360 16.006 1.00 96.12 90 ASN A C 1
ATOM 712 O O . ASN A 1 90 ? -11.078 8.803 16.703 1.00 96.12 90 ASN A O 1
ATOM 716 N N . GLU A 1 91 ? -10.495 9.832 14.788 1.00 97.00 91 GLU A N 1
ATOM 717 C CA . GLU A 1 91 ? -11.798 9.735 14.137 1.00 97.00 91 GLU A CA 1
ATOM 718 C C . GLU A 1 91 ? -11.930 8.414 13.356 1.00 97.00 91 GLU A C 1
ATOM 720 O O . GLU A 1 91 ? -10.923 7.880 12.868 1.00 97.00 91 GLU A O 1
ATOM 725 N N . PRO A 1 92 ? -13.158 7.893 13.172 1.00 97.12 92 PRO A N 1
ATOM 726 C CA . PRO A 1 92 ? -13.386 6.734 12.323 1.00 97.12 92 PRO A CA 1
ATOM 727 C C . PRO A 1 92 ? -12.995 6.985 10.861 1.00 97.12 92 PRO A C 1
ATOM 729 O O . PRO A 1 92 ? -13.106 8.096 10.339 1.00 97.12 92 PRO A O 1
ATOM 732 N N . PHE A 1 93 ? -12.601 5.925 10.156 1.00 98.19 93 PHE A N 1
ATOM 733 C CA . PHE A 1 93 ? -12.245 5.995 8.738 1.00 98.19 93 PHE A CA 1
ATOM 734 C C . PHE A 1 93 ? -12.789 4.773 7.991 1.00 98.19 93 PHE A C 1
ATOM 736 O O . PHE A 1 93 ? -12.343 3.661 8.238 1.00 98.19 93 PHE A O 1
ATOM 743 N N . TYR A 1 94 ? -13.761 4.963 7.089 1.00 97.94 94 TYR A N 1
ATOM 744 C CA . TYR A 1 94 ? -14.416 3.892 6.306 1.00 97.94 94 TYR A CA 1
ATOM 745 C C . TYR A 1 94 ? -14.955 2.713 7.145 1.00 97.94 94 TYR A C 1
ATOM 747 O O . TYR A 1 94 ? -14.805 1.544 6.780 1.00 97.94 94 TYR A O 1
ATOM 755 N N . GLY A 1 95 ? -15.600 3.022 8.273 1.00 97.56 95 GLY A N 1
ATOM 756 C CA . GLY A 1 95 ? -16.184 2.030 9.181 1.00 97.56 95 GLY A CA 1
ATOM 757 C C . GLY A 1 95 ? -15.176 1.344 10.106 1.00 97.56 95 GLY A C 1
ATOM 758 O O . GLY A 1 95 ? -15.511 0.329 10.705 1.00 97.56 95 GLY A O 1
ATOM 759 N N . PHE A 1 96 ? -13.951 1.870 10.207 1.00 98.62 96 PHE A N 1
ATOM 760 C CA . PHE A 1 96 ? -12.968 1.474 11.214 1.00 98.62 96 PHE A CA 1
ATOM 761 C C . PHE A 1 96 ? -12.892 2.530 12.318 1.00 98.62 96 PHE A C 1
ATOM 763 O O . PHE A 1 96 ? -12.500 3.662 12.041 1.00 98.62 96 PHE A O 1
ATOM 770 N N . ASP A 1 97 ? -13.219 2.158 13.555 1.00 97.56 97 ASP A N 1
ATOM 771 C CA . ASP A 1 97 ? -13.195 3.043 14.732 1.00 97.56 97 ASP A CA 1
ATOM 772 C C . ASP A 1 97 ? -11.770 3.434 15.139 1.00 97.56 97 ASP A C 1
ATOM 774 O O . ASP A 1 97 ? -11.540 4.457 15.778 1.00 97.56 97 ASP A O 1
ATOM 778 N N . THR A 1 98 ? -10.789 2.591 14.817 1.00 98.19 98 THR A N 1
ATOM 779 C CA . THR A 1 98 ? -9.372 2.851 15.082 1.00 98.19 98 THR A CA 1
ATOM 780 C C . THR A 1 98 ? -8.542 2.567 13.844 1.00 98.19 98 THR A C 1
ATOM 782 O O . THR A 1 98 ? -8.577 1.461 13.306 1.00 98.19 98 THR A O 1
ATOM 785 N N . VAL A 1 99 ? -7.726 3.534 13.425 1.00 98.56 99 VAL A N 1
ATOM 786 C CA . VAL A 1 99 ? -6.809 3.350 12.298 1.00 98.56 99 VAL A CA 1
ATOM 787 C C . VAL A 1 99 ? -5.362 3.663 12.651 1.00 98.56 99 VAL A C 1
ATOM 789 O O . VAL A 1 99 ? -5.062 4.598 13.388 1.00 98.56 99 VAL A O 1
ATOM 792 N N . ARG A 1 100 ? -4.454 2.871 12.081 1.00 98.56 100 ARG A N 1
ATOM 793 C CA . ARG A 1 100 ? -3.004 3.071 12.085 1.00 98.56 100 ARG A CA 1
ATOM 794 C C . ARG A 1 100 ? -2.525 2.968 10.649 1.00 98.56 100 ARG A C 1
ATOM 796 O O . ARG A 1 100 ? -2.399 1.876 10.115 1.00 98.56 100 ARG A O 1
ATOM 803 N N . LEU A 1 101 ? -2.343 4.114 10.004 1.00 98.50 101 LEU A N 1
ATOM 804 C CA . LEU A 1 101 ? -2.205 4.203 8.549 1.00 98.50 101 LEU A CA 1
ATOM 805 C C . LEU A 1 101 ? -0.765 4.384 8.064 1.00 98.50 101 LEU A C 1
ATOM 807 O O . LEU A 1 101 ? 0.022 5.082 8.704 1.00 98.50 101 LEU A O 1
ATOM 811 N N . ALA A 1 102 ? -0.484 3.791 6.901 1.00 97.62 102 ALA A N 1
ATOM 812 C CA . ALA A 1 102 ? 0.658 4.079 6.036 1.00 97.62 102 ALA A CA 1
ATOM 813 C C . ALA A 1 102 ? 0.240 4.032 4.556 1.00 97.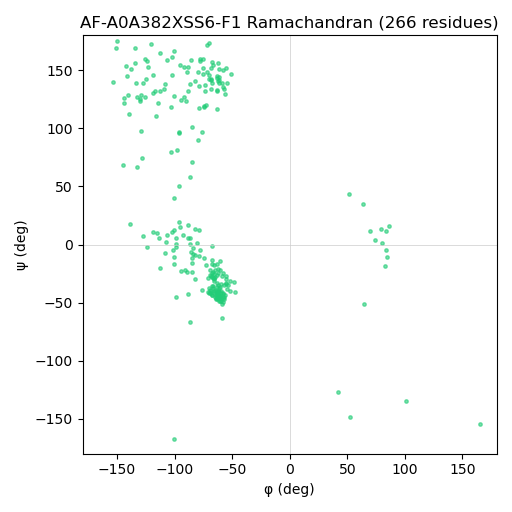62 102 ALA A C 1
ATOM 815 O O . ALA A 1 102 ? -0.590 3.210 4.153 1.00 97.62 102 ALA A O 1
ATOM 816 N N . ARG A 1 103 ? 0.841 4.893 3.725 1.00 93.75 103 ARG A N 1
ATOM 817 C CA . ARG A 1 103 ? 0.460 5.056 2.311 1.00 93.75 103 ARG A CA 1
ATOM 818 C C . ARG A 1 103 ? 1.513 4.600 1.304 1.00 93.75 103 ARG A C 1
ATOM 820 O O . ARG A 1 103 ? 1.146 4.357 0.148 1.00 93.75 103 ARG A O 1
ATOM 827 N N . ASN A 1 104 ? 2.773 4.492 1.716 1.00 93.19 104 ASN A N 1
ATOM 828 C CA . ASN A 1 104 ? 3.933 4.255 0.856 1.00 93.19 104 ASN A CA 1
ATOM 829 C C . ASN A 1 104 ? 3.990 2.843 0.256 1.00 93.19 104 ASN A C 1
ATOM 831 O O . ASN A 1 104 ? 3.178 1.968 0.576 1.00 93.19 104 ASN A O 1
ATOM 835 N N . HIS A 1 105 ? 4.953 2.661 -0.638 1.00 93.81 105 HIS A N 1
ATOM 836 C CA . HIS A 1 105 ? 5.543 1.387 -1.025 1.00 93.81 105 HIS A CA 1
ATOM 837 C C . HIS A 1 105 ? 7.061 1.519 -0.934 1.00 93.81 105 HIS A C 1
ATOM 839 O O . HIS A 1 105 ? 7.610 2.478 -1.473 1.00 93.81 105 HIS A O 1
ATOM 845 N N . ALA A 1 106 ? 7.723 0.590 -0.241 1.00 96.75 106 ALA A N 1
ATOM 846 C CA . ALA A 1 106 ? 9.167 0.636 -0.020 1.00 96.75 106 ALA A CA 1
ATOM 847 C C . ALA A 1 106 ? 9.676 2.059 0.323 1.00 96.75 106 ALA A C 1
ATOM 849 O O . ALA A 1 106 ? 9.118 2.726 1.202 1.00 96.75 106 ALA A O 1
ATOM 850 N N . ASP A 1 107 ? 10.680 2.541 -0.416 1.00 97.19 107 ASP A N 1
ATOM 851 C CA . ASP A 1 107 ? 11.366 3.820 -0.232 1.00 97.19 107 ASP A CA 1
ATOM 852 C C . ASP A 1 107 ? 10.641 5.038 -0.845 1.00 97.19 107 ASP A C 1
ATOM 854 O O . ASP A 1 107 ? 11.229 6.114 -0.959 1.00 97.19 107 ASP A O 1
ATOM 858 N N . GLU A 1 108 ? 9.371 4.920 -1.243 1.00 96.62 108 GLU A N 1
ATOM 859 C CA . GLU A 1 108 ? 8.611 6.033 -1.821 1.00 96.62 108 GLU A CA 1
ATOM 860 C C . GLU A 1 108 ? 8.511 7.255 -0.892 1.00 96.62 108 GLU A C 1
ATOM 862 O O . GLU A 1 108 ? 8.369 7.159 0.328 1.00 96.62 108 GLU A O 1
ATOM 867 N N . ALA A 1 109 ? 8.424 8.439 -1.503 1.00 96.50 109 ALA A N 1
ATOM 868 C CA . ALA A 1 109 ? 8.225 9.705 -0.798 1.00 96.50 109 ALA A CA 1
ATOM 869 C C . ALA A 1 109 ? 6.844 9.846 -0.122 1.00 96.50 109 ALA A C 1
ATOM 871 O O . ALA A 1 109 ? 6.563 10.862 0.507 1.00 96.50 109 ALA A O 1
ATOM 872 N N . HIS A 1 110 ? 5.961 8.854 -0.250 1.00 96.56 110 HIS A N 1
ATOM 873 C CA . HIS A 1 110 ? 4.648 8.824 0.402 1.00 96.56 110 HIS A CA 1
ATOM 874 C C . HIS A 1 110 ? 4.703 8.371 1.867 1.00 96.56 110 HIS A C 1
ATOM 876 O O . HIS A 1 110 ? 3.656 8.271 2.508 1.00 96.56 110 HIS A O 1
ATOM 882 N N . VAL A 1 111 ? 5.896 8.083 2.402 1.00 97.19 111 VAL A N 1
ATOM 883 C CA . VAL A 1 111 ? 6.084 7.805 3.830 1.00 97.19 111 VAL A CA 1
ATOM 884 C C . VAL A 1 111 ? 5.524 8.956 4.677 1.00 97.19 111 VAL A C 1
ATOM 886 O O . VAL A 1 111 ? 5.646 10.133 4.323 1.00 97.19 111 VAL A O 1
ATOM 889 N N . GLY A 1 112 ? 4.863 8.617 5.779 1.00 97.38 112 GLY A N 1
ATOM 890 C CA . GLY A 1 112 ? 4.148 9.571 6.617 1.00 97.38 112 GLY A CA 1
ATOM 891 C C . GLY A 1 112 ? 3.200 8.868 7.581 1.00 97.38 112 GLY A C 1
ATOM 892 O O . GLY A 1 112 ? 3.392 7.693 7.905 1.00 97.38 112 GLY A O 1
ATOM 893 N N . GLN A 1 113 ? 2.157 9.589 7.991 1.00 98.25 113 GLN A N 1
ATOM 894 C CA . GLN A 1 113 ? 1.091 9.085 8.858 1.00 98.25 113 GLN A CA 1
ATOM 895 C C . GLN A 1 113 ? 1.623 8.424 10.149 1.00 98.25 113 GLN A C 1
ATOM 897 O O . GLN A 1 113 ? 2.659 8.809 10.692 1.00 98.25 113 GLN A O 1
ATOM 902 N N . HIS A 1 114 ? 0.903 7.418 10.649 1.00 98.69 114 HIS A N 1
ATOM 903 C CA . HIS A 1 114 ? 1.212 6.720 11.893 1.00 98.69 114 HIS A CA 1
ATOM 904 C C . HIS A 1 114 ? 2.527 5.939 11.829 1.00 98.69 114 HIS A C 1
ATOM 906 O O . HIS A 1 114 ? 3.189 5.785 12.850 1.00 98.69 114 HIS A O 1
ATOM 912 N N . TYR A 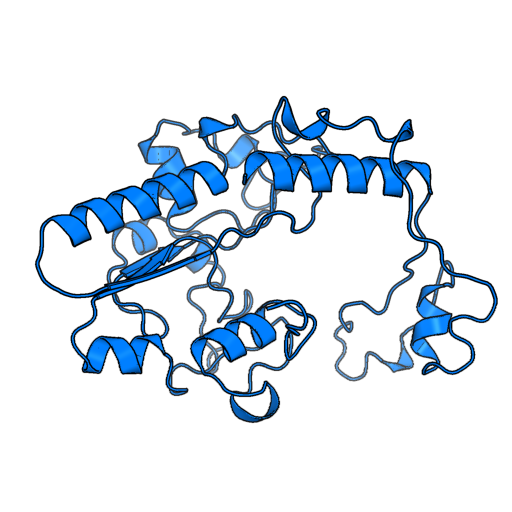1 115 ? 2.926 5.470 10.647 1.00 98.69 115 TYR A N 1
ATOM 913 C CA . TYR A 1 115 ? 4.178 4.736 10.486 1.00 98.69 115 TYR A CA 1
ATOM 914 C C . TYR A 1 115 ? 5.412 5.622 10.707 1.00 98.69 115 TYR A C 1
ATOM 916 O O . TYR A 1 115 ? 6.327 5.230 11.428 1.00 98.69 115 TYR A O 1
ATOM 924 N N . ALA A 1 116 ? 5.423 6.844 10.162 1.00 98.50 116 ALA A N 1
ATOM 925 C CA . ALA A 1 116 ? 6.512 7.789 10.422 1.00 98.50 116 ALA A CA 1
ATOM 926 C C . ALA A 1 116 ? 6.605 8.167 11.910 1.00 98.50 116 ALA A C 1
ATOM 928 O O . ALA A 1 116 ? 7.701 8.217 12.463 1.00 98.50 116 ALA A O 1
ATOM 929 N N . ILE A 1 117 ? 5.456 8.352 12.571 1.00 98.56 117 ILE A N 1
ATOM 930 C CA . ILE A 1 117 ? 5.384 8.582 14.021 1.00 98.56 117 ILE A CA 1
ATOM 931 C C . ILE A 1 117 ? 5.988 7.404 14.793 1.00 98.56 117 ILE A C 1
ATOM 933 O O . ILE A 1 117 ? 6.843 7.612 15.647 1.00 98.56 117 ILE A O 1
ATOM 937 N N . TRP A 1 118 ? 5.596 6.171 14.465 1.00 98.62 118 TRP A N 1
ATOM 938 C CA . TRP A 1 118 ? 6.126 4.981 15.129 1.00 98.62 118 TRP A CA 1
ATOM 939 C C . TRP A 1 118 ? 7.642 4.842 14.940 1.00 98.62 118 TRP A C 1
ATOM 941 O O . TRP A 1 118 ? 8.337 4.473 15.885 1.00 98.62 118 TRP A O 1
ATOM 951 N N . MET A 1 119 ? 8.183 5.193 13.768 1.00 98.69 119 MET A N 1
ATOM 952 C CA . MET A 1 119 ? 9.634 5.228 13.560 1.00 98.69 119 MET A CA 1
ATOM 953 C C . MET A 1 119 ? 10.316 6.233 14.503 1.00 98.69 119 MET A C 1
ATOM 955 O O . MET A 1 119 ? 11.322 5.890 15.125 1.00 98.69 119 MET A O 1
ATOM 959 N N . GLU A 1 120 ? 9.774 7.447 14.651 1.00 98.38 120 GLU A N 1
ATOM 960 C CA . GLU A 1 120 ? 10.307 8.462 15.575 1.00 98.38 120 GLU A CA 1
ATOM 961 C C . GLU A 1 120 ? 10.244 8.007 17.035 1.00 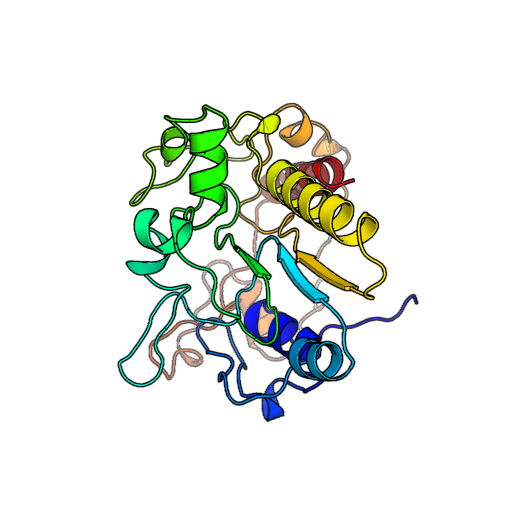98.38 120 GLU A C 1
ATOM 963 O O . GLU A 1 120 ? 11.235 8.120 17.758 1.00 98.38 120 GLU A O 1
ATOM 968 N N . ASP A 1 121 ? 9.107 7.451 17.446 1.00 98.06 121 ASP A N 1
ATOM 969 C CA . ASP A 1 121 ? 8.868 7.007 18.818 1.00 98.06 121 ASP A CA 1
ATOM 970 C C . ASP A 1 121 ? 9.755 5.793 19.187 1.00 98.06 121 ASP A C 1
ATOM 972 O O . ASP A 1 121 ? 10.111 5.614 20.352 1.00 98.06 121 ASP A O 1
ATOM 976 N N . ASN A 1 122 ? 10.203 5.012 18.193 1.00 98.19 122 ASN A N 1
ATOM 977 C CA . ASN A 1 122 ? 11.153 3.902 18.351 1.00 98.19 122 ASN A CA 1
ATOM 978 C C . ASN A 1 122 ? 12.622 4.290 18.083 1.00 98.19 122 ASN A C 1
ATOM 980 O O . ASN A 1 122 ? 13.487 3.423 17.928 1.00 98.19 122 ASN A O 1
ATOM 984 N N . GLY A 1 123 ? 12.932 5.590 18.048 1.00 98.25 123 GLY A N 1
ATOM 985 C CA . GLY A 1 123 ? 14.303 6.107 17.983 1.00 98.25 123 GLY A CA 1
ATOM 986 C C . GLY A 1 123 ? 14.918 6.167 16.580 1.00 98.25 123 GLY A C 1
ATOM 987 O O . GLY A 1 123 ? 16.120 6.404 16.449 1.00 98.25 123 GLY A O 1
ATOM 988 N N . CYS A 1 124 ? 14.134 5.979 15.517 1.00 98.25 124 CYS A N 1
ATOM 989 C CA . CYS A 1 124 ? 14.560 6.161 14.127 1.00 98.25 124 CYS A CA 1
ATOM 990 C C . CYS A 1 124 ? 14.392 7.626 13.683 1.00 98.25 124 CYS A C 1
ATOM 992 O O . CYS A 1 124 ? 13.672 7.932 12.737 1.00 98.25 124 CYS A O 1
ATOM 994 N N . HIS A 1 125 ? 15.035 8.574 14.367 1.00 97.56 125 HIS A N 1
ATOM 995 C CA . HIS A 1 125 ? 14.880 10.007 14.055 1.00 97.56 125 HIS A CA 1
ATOM 996 C C . HIS A 1 125 ? 15.429 10.407 12.675 1.00 97.56 125 HIS A C 1
ATOM 998 O O . HIS A 1 125 ? 15.080 11.460 12.148 1.00 97.56 125 HIS A O 1
ATOM 1004 N N . ASN A 1 126 ? 16.278 9.570 12.078 1.00 97.81 126 ASN A N 1
ATOM 1005 C CA . ASN A 1 126 ? 16.843 9.764 10.748 1.00 97.81 126 ASN A CA 1
ATOM 1006 C C . ASN A 1 126 ? 16.059 9.014 9.656 1.00 97.81 126 ASN A C 1
ATOM 1008 O O . ASN A 1 126 ? 16.593 8.787 8.575 1.00 97.81 126 ASN A O 1
ATOM 1012 N N . TRP A 1 127 ? 14.802 8.626 9.912 1.00 97.81 127 TRP A N 1
ATOM 1013 C CA . TRP A 1 127 ? 14.016 7.801 8.991 1.00 97.81 127 TRP A CA 1
ATOM 1014 C C . TRP A 1 127 ? 13.980 8.347 7.556 1.00 97.81 127 TRP A C 1
ATOM 1016 O O . TRP A 1 127 ? 13.949 7.564 6.614 1.00 97.81 127 TRP A O 1
ATOM 1026 N N . ARG A 1 128 ? 14.049 9.674 7.368 1.00 97.88 128 ARG A N 1
ATOM 1027 C CA . ARG A 1 128 ? 14.084 10.343 6.052 1.00 97.88 128 ARG A CA 1
ATOM 1028 C C . ARG A 1 128 ? 15.255 9.909 5.162 1.00 97.88 128 ARG A C 1
ATOM 1030 O O . ARG A 1 128 ? 15.120 9.981 3.942 1.00 97.88 128 ARG A O 1
ATOM 1037 N N . ASP A 1 129 ? 16.346 9.416 5.741 1.00 98.06 129 ASP A N 1
ATOM 1038 C CA . ASP A 1 129 ? 17.517 8.920 5.007 1.00 98.06 129 ASP A CA 1
ATOM 1039 C C . ASP A 1 129 ? 17.226 7.639 4.209 1.00 98.06 129 ASP A C 1
ATOM 1041 O O . ASP A 1 129 ? 17.977 7.284 3.302 1.00 98.06 129 ASP A O 1
ATOM 1045 N N . TYR A 1 130 ? 16.124 6.947 4.514 1.00 97.94 130 TYR A N 1
ATOM 1046 C CA . TYR A 1 130 ? 15.748 5.686 3.872 1.00 97.94 130 TYR A CA 1
ATOM 1047 C C . TYR A 1 130 ? 14.704 5.837 2.761 1.00 97.94 130 TYR A C 1
ATOM 1049 O O . TYR A 1 130 ? 14.309 4.828 2.174 1.00 97.94 130 TYR A O 1
ATOM 1057 N N . TYR A 1 131 ? 14.251 7.062 2.475 1.00 98.12 131 TYR A N 1
ATOM 1058 C CA . TYR A 1 131 ? 13.179 7.338 1.514 1.00 98.12 131 TYR A CA 1
ATOM 1059 C C . TYR A 1 131 ? 13.603 8.348 0.450 1.00 98.12 131 TYR A C 1
ATOM 1061 O O . TYR A 1 131 ? 14.524 9.146 0.636 1.00 98.12 131 TYR A O 1
ATOM 1069 N N . ARG A 1 132 ? 12.879 8.343 -0.667 1.00 97.75 132 ARG A N 1
ATOM 1070 C CA . ARG A 1 132 ? 13.118 9.215 -1.814 1.00 97.75 132 ARG A CA 1
ATOM 1071 C C . ARG A 1 132 ? 12.661 10.656 -1.562 1.00 97.75 132 ARG A C 1
ATOM 1073 O O . ARG A 1 132 ? 11.685 10.889 -0.835 1.00 97.75 132 ARG A O 1
ATOM 1080 N N . PRO A 1 133 ? 13.299 11.638 -2.222 1.00 97.25 133 PRO A N 1
ATOM 1081 C CA . PRO A 1 133 ? 12.755 12.986 -2.344 1.00 97.25 133 PRO A CA 1
ATOM 1082 C C . PRO A 1 133 ? 11.339 12.987 -2.959 1.00 97.25 133 PRO A C 1
ATOM 1084 O O . PRO A 1 133 ? 11.024 12.110 -3.766 1.00 97.25 133 PRO A O 1
ATOM 1087 N N . PRO A 1 134 ? 10.483 13.976 -2.633 1.00 96.06 134 PRO A N 1
ATOM 1088 C CA . PRO A 1 134 ? 10.799 15.182 -1.858 1.00 96.06 134 PRO A CA 1
ATOM 1089 C C . PRO A 1 134 ? 10.789 15.005 -0.331 1.00 96.06 134 PRO A C 1
ATOM 1091 O O . PRO A 1 134 ? 11.173 15.927 0.381 1.00 96.06 134 PRO A O 1
ATOM 1094 N N . THR A 1 135 ? 10.336 13.866 0.189 1.00 96.19 135 THR A N 1
ATOM 1095 C CA . THR A 1 135 ? 10.145 13.680 1.637 1.00 96.19 135 THR A CA 1
ATOM 1096 C C . THR A 1 135 ? 11.396 13.173 2.336 1.00 96.19 135 THR A C 1
ATOM 1098 O O . THR A 1 135 ? 11.714 13.635 3.435 1.00 96.19 135 THR A O 1
ATOM 1101 N N . GLY A 1 136 ? 12.075 12.210 1.721 1.00 96.88 136 GLY A N 1
ATOM 1102 C CA . GLY A 1 136 ? 13.372 11.727 2.164 1.00 96.88 136 GLY A CA 1
ATOM 1103 C C . GLY A 1 136 ? 14.520 12.319 1.351 1.00 96.88 136 GLY A C 1
ATOM 1104 O O . GLY A 1 136 ? 14.348 13.286 0.605 1.00 96.88 136 GLY A O 1
ATOM 1105 N N . THR A 1 137 ? 15.704 11.740 1.513 1.00 97.19 137 THR A N 1
ATOM 1106 C CA . THR A 1 137 ? 16.964 12.262 0.960 1.00 97.19 137 THR A CA 1
ATOM 1107 C C . THR A 1 137 ? 17.718 11.264 0.075 1.00 97.19 137 THR A C 1
ATOM 1109 O O . THR A 1 13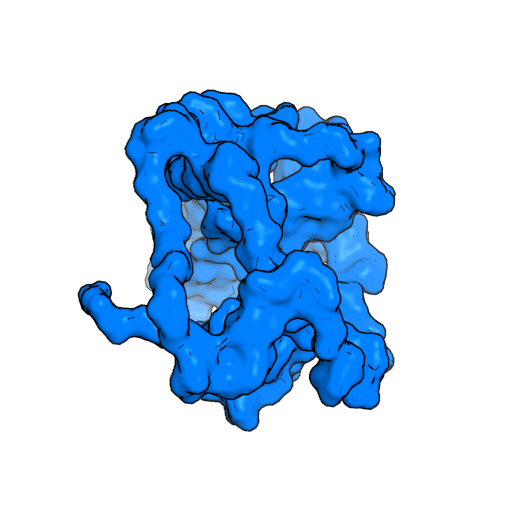7 ? 18.736 11.638 -0.507 1.00 97.19 137 THR A O 1
ATOM 1112 N N . ASN A 1 138 ? 17.227 10.029 -0.083 1.00 95.44 138 ASN A N 1
ATOM 1113 C CA . ASN A 1 138 ? 17.942 8.944 -0.758 1.00 95.44 138 ASN A CA 1
ATOM 1114 C C . ASN A 1 138 ? 17.223 8.477 -2.030 1.00 95.44 138 ASN A C 1
ATOM 1116 O O . ASN A 1 138 ? 16.165 7.857 -1.981 1.00 95.44 138 ASN A O 1
ATOM 1120 N N . ASP A 1 139 ? 17.813 8.767 -3.190 1.00 93.62 139 ASP A N 1
ATOM 1121 C CA . ASP A 1 139 ? 17.284 8.435 -4.518 1.00 93.62 139 ASP A CA 1
ATOM 1122 C C . ASP A 1 139 ? 18.028 7.281 -5.213 1.00 93.62 139 ASP A C 1
ATOM 1124 O O . ASP A 1 139 ? 17.771 6.992 -6.385 1.00 93.62 139 ASP A O 1
ATOM 1128 N N . ARG A 1 140 ? 18.945 6.604 -4.504 1.00 92.94 140 ARG A N 1
ATOM 1129 C CA . ARG A 1 140 ? 19.914 5.666 -5.105 1.00 92.94 140 ARG A CA 1
ATOM 1130 C C . ARG A 1 140 ? 19.647 4.196 -4.819 1.00 92.94 140 ARG A C 1
ATOM 1132 O O . ARG A 1 140 ? 20.331 3.341 -5.381 1.00 92.94 140 ARG A O 1
ATOM 1139 N N . GLN A 1 141 ? 18.686 3.892 -3.956 1.00 95.38 141 GLN A N 1
ATOM 1140 C CA . GLN A 1 141 ? 18.416 2.522 -3.533 1.00 95.38 141 GLN A CA 1
ATOM 1141 C C . GLN A 1 141 ? 17.841 1.698 -4.690 1.00 95.38 141 GLN A C 1
ATOM 1143 O O . GLN A 1 141 ? 16.938 2.136 -5.414 1.00 95.38 141 GLN A O 1
ATOM 1148 N N . LYS A 1 142 ? 18.379 0.488 -4.862 1.00 95.69 142 LYS A N 1
ATOM 1149 C CA . LYS A 1 142 ? 17.914 -0.512 -5.827 1.00 95.69 142 LYS A CA 1
ATOM 1150 C C . LYS A 1 142 ? 18.074 -1.891 -5.197 1.00 95.69 142 LYS A C 1
ATOM 1152 O O . LYS A 1 142 ? 19.180 -2.224 -4.780 1.00 95.69 142 LYS A O 1
ATOM 1157 N N . HIS A 1 143 ? 16.996 -2.680 -5.165 1.00 97.06 143 HIS A N 1
ATOM 1158 C CA . HIS A 1 143 ? 16.924 -4.056 -4.633 1.00 97.06 143 HIS A CA 1
ATOM 1159 C C . HIS A 1 143 ? 17.177 -4.211 -3.130 1.00 97.06 143 HIS A C 1
ATOM 1161 O O . HIS A 1 143 ? 16.353 -4.792 -2.430 1.00 97.06 143 HIS A O 1
ATOM 1167 N N . ARG A 1 144 ? 18.272 -3.651 -2.620 1.00 97.81 144 ARG A N 1
ATOM 1168 C CA . ARG A 1 144 ? 18.555 -3.540 -1.194 1.00 97.81 144 ARG A CA 1
ATOM 1169 C C . ARG A 1 144 ? 17.986 -2.233 -0.656 1.00 97.81 144 ARG A C 1
ATOM 1171 O O . ARG A 1 144 ? 18.336 -1.155 -1.137 1.00 97.81 144 ARG A O 1
ATOM 1178 N N . TRP A 1 145 ? 17.141 -2.345 0.357 1.00 97.94 145 TRP A N 1
ATOM 1179 C CA . TRP A 1 145 ? 16.668 -1.224 1.152 1.00 97.94 145 TRP A CA 1
ATOM 1180 C C . TRP A 1 145 ? 17.585 -1.050 2.361 1.00 97.94 145 TRP A C 1
ATOM 1182 O O . TRP A 1 145 ? 17.826 -1.996 3.103 1.00 97.94 145 TRP A O 1
ATOM 1192 N N . GLU A 1 146 ? 18.118 0.151 2.569 1.00 97.69 146 GLU A N 1
ATOM 1193 C CA . GLU A 1 146 ? 19.065 0.426 3.657 1.00 97.69 146 GLU A CA 1
ATOM 1194 C C . GLU A 1 146 ? 18.393 0.585 5.030 1.00 97.69 146 GLU A C 1
ATOM 1196 O O . GLU A 1 146 ? 19.088 0.735 6.038 1.00 97.69 146 GLU A O 1
ATOM 1201 N N . ILE A 1 147 ? 17.056 0.550 5.088 1.00 97.81 147 ILE A N 1
ATOM 1202 C CA . ILE A 1 147 ? 16.319 0.622 6.347 1.00 97.81 147 ILE A CA 1
ATOM 1203 C C . ILE A 1 147 ? 16.647 -0.601 7.226 1.00 97.81 147 ILE A C 1
ATOM 1205 O O . ILE A 1 147 ? 16.619 -1.733 6.742 1.00 97.81 147 ILE A O 1
ATOM 1209 N N . PRO A 1 148 ? 16.944 -0.425 8.526 1.00 97.94 148 PRO A N 1
ATOM 1210 C CA . PRO A 1 148 ? 17.034 -1.554 9.446 1.00 97.94 148 PRO A CA 1
ATOM 1211 C C . PRO A 1 148 ? 15.716 -2.339 9.489 1.00 97.94 148 PRO A C 1
ATOM 1213 O O . PRO A 1 148 ? 14.657 -1.730 9.621 1.00 97.94 148 PRO A O 1
ATOM 1216 N N . GLU A 1 149 ? 15.776 -3.675 9.457 1.00 97.19 149 GLU A N 1
ATOM 1217 C CA . GLU A 1 149 ? 14.586 -4.550 9.434 1.00 97.19 149 GLU A CA 1
ATOM 1218 C C . GLU A 1 149 ? 13.585 -4.224 10.552 1.00 97.19 149 GLU A C 1
ATOM 1220 O O . GLU A 1 149 ? 12.386 -4.132 10.309 1.00 97.19 149 GLU A O 1
ATOM 1225 N N . LYS A 1 150 ? 14.080 -3.926 11.760 1.00 97.38 150 LYS A N 1
ATOM 1226 C CA . LYS A 1 150 ? 13.242 -3.536 12.904 1.00 97.38 150 LYS A CA 1
ATOM 1227 C C . LYS A 1 150 ? 12.411 -2.266 12.693 1.00 97.38 150 LYS A C 1
ATOM 1229 O O . LYS A 1 150 ? 11.565 -1.986 13.521 1.00 97.38 150 LYS A O 1
ATOM 1234 N N . TYR A 1 151 ? 12.697 -1.463 11.667 1.00 98.31 151 TYR A N 1
ATOM 1235 C CA . TYR A 1 151 ? 11.919 -0.276 11.302 1.00 98.31 151 TYR A CA 1
ATOM 1236 C C . TYR A 1 151 ? 11.106 -0.481 10.023 1.00 98.31 151 TYR A C 1
ATOM 1238 O O . TYR A 1 151 ? 10.436 0.447 9.577 1.00 98.31 151 TYR A O 1
ATOM 1246 N N . HIS A 1 152 ? 11.148 -1.670 9.423 1.00 98.19 152 HIS A N 1
ATOM 1247 C CA . HIS A 1 152 ? 10.361 -2.009 8.247 1.00 98.19 152 HIS A CA 1
ATOM 1248 C C . HIS A 1 152 ? 8.858 -1.922 8.555 1.00 98.19 152 HIS A C 1
ATOM 1250 O O . HIS A 1 152 ? 8.416 -2.278 9.650 1.00 98.19 152 HIS A O 1
ATOM 1256 N N . TYR A 1 153 ? 8.039 -1.486 7.595 1.00 97.88 153 TYR A N 1
ATOM 1257 C CA . TYR A 1 153 ? 6.601 -1.324 7.841 1.00 97.88 153 TYR A CA 1
ATOM 1258 C C . TYR A 1 153 ? 5.890 -2.639 8.175 1.00 97.88 153 TYR A C 1
ATOM 1260 O O . TYR A 1 153 ? 4.890 -2.598 8.878 1.00 97.88 153 TYR A O 1
ATOM 1268 N N . ASN A 1 154 ? 6.387 -3.801 7.737 1.00 97.38 154 ASN A N 1
ATOM 1269 C CA . ASN A 1 154 ? 5.807 -5.088 8.154 1.00 97.38 154 ASN A CA 1
ATOM 1270 C C . ASN A 1 154 ? 5.970 -5.307 9.668 1.00 97.38 154 ASN A C 1
ATOM 1272 O 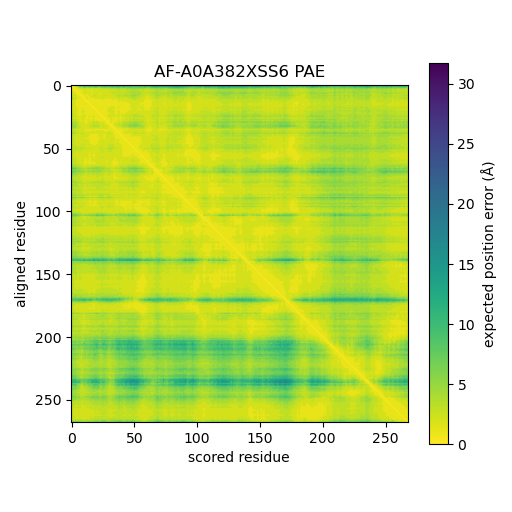O . ASN A 1 154 ? 5.020 -5.743 10.313 1.00 97.38 154 ASN A O 1
ATOM 1276 N N . ALA A 1 155 ? 7.121 -4.935 10.247 1.00 97.38 155 ALA A N 1
ATOM 1277 C CA . ALA A 1 155 ? 7.332 -4.993 11.694 1.00 97.38 155 ALA A CA 1
ATOM 1278 C C . ALA A 1 155 ? 6.367 -4.043 12.417 1.00 97.38 155 ALA A C 1
ATOM 1280 O O . ALA A 1 155 ? 5.653 -4.458 13.325 1.00 97.38 155 ALA A O 1
ATOM 1281 N N . TRP A 1 156 ? 6.243 -2.805 11.929 1.00 98.50 156 TRP A N 1
ATOM 1282 C CA . TRP A 1 156 ? 5.276 -1.838 12.455 1.00 98.50 156 TRP A CA 1
ATOM 1283 C C . TRP A 1 156 ? 3.824 -2.345 12.400 1.00 98.50 156 TRP A C 1
ATOM 1285 O O . TRP A 1 156 ? 3.099 -2.248 13.389 1.00 98.50 156 TRP A O 1
ATOM 1295 N N . ILE A 1 157 ? 3.388 -2.905 11.265 1.00 98.62 157 ILE A N 1
ATOM 1296 C CA . ILE A 1 157 ? 2.027 -3.441 11.108 1.00 98.62 157 ILE A CA 1
ATOM 1297 C C . ILE A 1 157 ? 1.802 -4.593 12.085 1.00 98.62 157 ILE A C 1
ATOM 1299 O O . ILE A 1 157 ? 0.748 -4.641 12.724 1.00 98.62 157 ILE A O 1
ATOM 1303 N N . ALA A 1 158 ? 2.772 -5.500 12.224 1.00 98.12 158 ALA A N 1
ATOM 1304 C CA . ALA A 1 158 ? 2.692 -6.615 13.158 1.00 98.12 158 ALA A CA 1
ATOM 1305 C C . ALA A 1 158 ? 2.587 -6.125 14.611 1.00 98.12 158 ALA A C 1
ATOM 1307 O O . ALA A 1 158 ? 1.676 -6.543 15.325 1.00 98.12 158 ALA A O 1
ATOM 1308 N N . GLU A 1 159 ? 3.449 -5.197 15.029 1.00 98.19 159 GLU A N 1
ATOM 1309 C CA . GLU A 1 159 ? 3.462 -4.638 16.385 1.00 98.19 159 GLU A CA 1
ATOM 1310 C 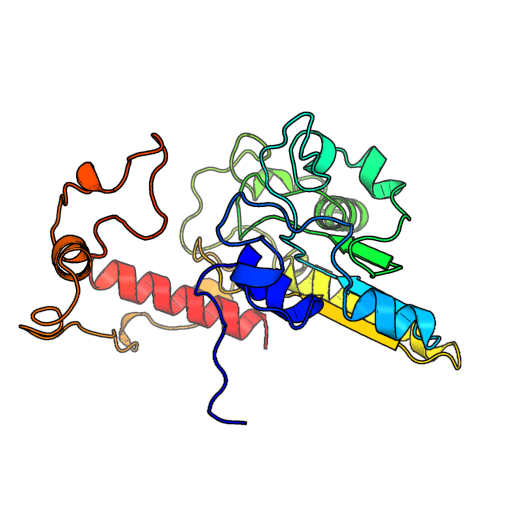C . GLU A 1 159 ? 2.182 -3.858 16.718 1.00 98.19 159 GLU A C 1
ATOM 1312 O O . GLU A 1 159 ? 1.575 -4.084 17.766 1.00 98.19 159 GLU A O 1
ATOM 1317 N N . GLU A 1 160 ? 1.707 -2.978 15.829 1.00 98.31 160 GLU A N 1
ATOM 1318 C CA . GLU A 1 160 ? 0.456 -2.244 16.061 1.00 98.31 160 GLU A CA 1
ATOM 1319 C C . GLU A 1 160 ? -0.762 -3.173 16.069 1.00 98.31 160 GLU A C 1
ATOM 1321 O O . GLU A 1 160 ? -1.688 -2.970 16.861 1.00 98.31 160 GLU A O 1
ATOM 1326 N N . SER A 1 161 ? -0.760 -4.215 15.229 1.00 98.56 161 SER A N 1
ATOM 1327 C CA . SER A 1 161 ? -1.813 -5.235 15.247 1.00 98.56 161 SER A CA 1
ATOM 1328 C C . SER A 1 161 ? -1.807 -5.992 16.578 1.00 98.56 161 SER A C 1
ATOM 1330 O O . SER A 1 161 ? -2.858 -6.120 17.201 1.00 98.56 161 SER A O 1
ATOM 1332 N N . GLN A 1 162 ? -0.637 -6.424 17.064 1.00 98.25 162 GLN A N 1
ATOM 1333 C CA . GLN A 1 162 ? -0.490 -7.083 18.369 1.00 98.25 162 GLN A CA 1
ATOM 1334 C C . GLN A 1 162 ? -0.962 -6.182 19.516 1.00 98.25 162 GLN A C 1
ATOM 1336 O O . GLN A 1 162 ? -1.777 -6.607 20.330 1.00 98.25 162 GLN A O 1
ATOM 1341 N N . ARG A 1 163 ? -0.561 -4.905 19.529 1.00 97.69 163 ARG A N 1
ATOM 1342 C CA . ARG A 1 163 ? -0.980 -3.934 20.553 1.00 97.69 163 ARG A CA 1
ATOM 1343 C C . ARG A 1 163 ? -2.504 -3.780 20.626 1.00 97.69 163 ARG A C 1
ATOM 1345 O O . ARG A 1 163 ? -3.081 -3.666 21.712 1.00 97.69 163 ARG A O 1
ATOM 1352 N N . LEU A 1 164 ? -3.174 -3.743 19.473 1.00 97.69 164 LEU A N 1
ATOM 1353 C CA . LEU A 1 164 ? -4.635 -3.694 19.418 1.00 97.69 164 LEU A CA 1
ATOM 1354 C C . LEU A 1 164 ? -5.257 -5.024 19.859 1.00 97.69 164 LEU A C 1
ATOM 1356 O O . LEU A 1 164 ? -6.213 -4.998 20.631 1.00 97.69 164 LEU A O 1
ATOM 1360 N N . LEU A 1 165 ? -4.698 -6.166 19.450 1.00 97.88 165 LEU A N 1
ATOM 1361 C CA . LEU A 1 165 ? -5.151 -7.487 19.899 1.00 97.88 165 LEU A CA 1
ATOM 1362 C C . LEU A 1 165 ? -5.048 -7.650 21.422 1.00 97.88 165 LEU A C 1
ATOM 1364 O O . LEU A 1 165 ? -6.004 -8.128 22.023 1.00 97.88 165 LEU A O 1
ATOM 1368 N N . ASP A 1 166 ? -3.973 -7.183 22.060 1.00 97.56 166 ASP A N 1
ATOM 1369 C CA . ASP A 1 166 ? -3.829 -7.202 23.525 1.00 97.56 166 ASP A CA 1
ATOM 1370 C C . ASP A 1 166 ? -4.908 -6.353 24.211 1.00 97.56 166 ASP A C 1
ATOM 1372 O O . ASP A 1 166 ? -5.520 -6.761 25.199 1.00 97.56 166 ASP A O 1
ATOM 1376 N N . THR A 1 167 ? -5.208 -5.181 23.640 1.00 95.88 167 THR A N 1
ATOM 1377 C CA . THR A 1 167 ? -6.308 -4.320 24.108 1.00 95.88 167 THR A CA 1
ATOM 1378 C C . THR A 1 167 ? -7.662 -5.024 23.962 1.00 95.88 167 THR A C 1
ATOM 1380 O O . THR A 1 167 ? -8.574 -4.827 24.767 1.00 95.88 167 THR A O 1
ATOM 1383 N N . TYR A 1 168 ? -7.820 -5.830 22.913 1.00 96.12 168 TYR A N 1
ATOM 1384 C CA . TYR A 1 168 ? -9.041 -6.567 22.599 1.00 96.12 168 TYR A CA 1
ATOM 1385 C C . TYR A 1 168 ? -9.219 -7.789 23.491 1.00 96.12 168 TYR A C 1
ATOM 1387 O O . TYR A 1 168 ? -10.313 -7.989 24.005 1.00 96.12 168 TYR A O 1
ATOM 1395 N N . ALA A 1 169 ? -8.140 -8.503 23.792 1.00 94.81 169 ALA A N 1
ATOM 1396 C CA . ALA A 1 169 ? -8.133 -9.617 24.730 1.00 94.81 169 ALA A CA 1
ATOM 1397 C C . ALA A 1 169 ? -8.456 -9.203 26.180 1.00 94.81 169 ALA A C 1
ATOM 1399 O O . ALA A 1 169 ? -8.875 -10.043 26.972 1.00 94.81 169 ALA A O 1
ATOM 1400 N N . ALA A 1 170 ? -8.268 -7.927 26.538 1.00 94.31 170 ALA A N 1
ATOM 1401 C CA . ALA A 1 170 ? -8.605 -7.397 27.860 1.00 94.31 170 ALA A CA 1
ATOM 1402 C C . ALA A 1 170 ? -10.106 -7.093 28.058 1.00 94.31 170 ALA A C 1
ATOM 1404 O O . ALA A 1 170 ? -10.515 -6.785 29.178 1.00 94.31 170 ALA A O 1
ATOM 1405 N N . GLY A 1 171 ? -10.914 -7.135 26.994 1.00 92.94 171 GLY A N 1
ATOM 1406 C CA . GLY A 1 171 ? -12.365 -6.945 27.048 1.00 92.94 171 GLY A CA 1
ATOM 1407 C C . GLY A 1 171 ? -13.131 -8.162 26.527 1.00 92.94 171 GLY A C 1
ATOM 1408 O O . GLY A 1 171 ? -12.544 -9.078 25.963 1.00 92.94 171 GLY A O 1
ATOM 1409 N N . ASP A 1 172 ? -14.456 -8.141 26.684 1.00 94.19 172 ASP A N 1
ATOM 1410 C CA . ASP A 1 172 ? -15.352 -9.216 26.218 1.00 94.19 172 ASP A CA 1
ATOM 1411 C C . ASP A 1 172 ? -16.026 -8.901 24.864 1.00 94.19 172 ASP A C 1
ATOM 1413 O O . ASP A 1 172 ? -16.803 -9.699 24.338 1.00 94.19 172 ASP A O 1
ATOM 1417 N N . GLU A 1 173 ? -15.766 -7.717 24.302 1.00 95.44 173 GLU A N 1
ATOM 1418 C CA . GLU A 1 173 ? -16.351 -7.270 23.035 1.00 95.44 173 GLU A CA 1
ATOM 1419 C C . GLU A 1 173 ? -15.722 -8.017 21.847 1.00 95.44 173 GLU A C 1
ATOM 1421 O O . GLU A 1 173 ? -14.496 -8.171 21.794 1.00 95.44 173 GLU A O 1
ATOM 1426 N N . PRO A 1 174 ? -16.515 -8.453 20.850 1.00 97.94 174 PRO A N 1
ATOM 1427 C CA . PRO A 1 174 ? -15.953 -9.021 19.637 1.00 97.94 174 PRO A CA 1
ATOM 1428 C C . PRO A 1 174 ? -15.209 -7.943 18.838 1.00 97.94 174 PRO A C 1
ATOM 1430 O O . PRO A 1 174 ? -15.484 -6.747 18.953 1.00 97.94 174 PRO A O 1
ATOM 1433 N N . PHE A 1 175 ? -14.274 -8.357 17.987 1.00 98.06 175 PHE A N 1
ATOM 1434 C CA . PHE A 1 175 ? -13.501 -7.428 17.168 1.00 98.06 175 PHE A CA 1
ATOM 1435 C C . PHE A 1 175 ? -13.385 -7.882 15.715 1.00 98.06 175 PHE A C 1
ATOM 1437 O O . PHE A 1 175 ? -13.481 -9.066 15.391 1.00 98.06 175 PHE A O 1
ATOM 1444 N N . PHE A 1 176 ? -13.154 -6.910 14.842 1.00 98.25 176 PHE A N 1
ATOM 1445 C CA . PHE A 1 176 ? -12.764 -7.085 13.454 1.00 98.25 176 PHE A CA 1
ATOM 1446 C C . PHE A 1 176 ? -11.556 -6.197 13.174 1.00 98.25 176 PHE A C 1
ATOM 1448 O O . PHE A 1 176 ? -11.604 -4.986 13.378 1.00 98.25 176 PHE A O 1
ATOM 1455 N N . MET A 1 177 ? -10.467 -6.802 12.709 1.00 98.44 177 MET A N 1
ATOM 1456 C CA . MET A 1 177 ? -9.228 -6.094 12.409 1.00 98.44 177 MET A CA 1
ATOM 1457 C C . MET A 1 177 ? -8.794 -6.386 10.977 1.00 98.44 177 MET A C 1
ATOM 1459 O O . MET A 1 177 ? -8.627 -7.545 10.597 1.00 98.44 177 MET A O 1
ATOM 1463 N N . TRP A 1 178 ? -8.548 -5.331 10.205 1.00 98.50 178 TRP A N 1
ATOM 1464 C CA . TRP A 1 178 ? -7.829 -5.407 8.943 1.00 98.50 178 TRP A CA 1
ATOM 1465 C C . TRP A 1 178 ? -6.351 -5.071 9.172 1.00 98.50 178 TRP A C 1
ATOM 1467 O O . TRP A 1 178 ? -5.956 -3.908 9.171 1.00 98.50 178 TRP A O 1
ATOM 1477 N N . SER A 1 179 ? -5.518 -6.104 9.315 1.00 98.12 179 SER A N 1
ATOM 1478 C CA . SER A 1 179 ? -4.056 -5.970 9.262 1.00 98.12 179 SER A CA 1
ATOM 1479 C C . SER A 1 179 ? -3.587 -6.016 7.799 1.00 98.12 179 SER A C 1
ATOM 1481 O O . SER A 1 179 ? -3.605 -7.062 7.152 1.00 98.12 179 SER A O 1
ATOM 1483 N N . SER A 1 180 ? -3.287 -4.852 7.222 1.00 97.75 180 SER A N 1
ATOM 1484 C CA . SER A 1 180 ? -3.031 -4.651 5.793 1.00 97.75 180 SER A CA 1
ATOM 1485 C C . SER A 1 180 ? -1.540 -4.492 5.488 1.00 97.75 180 SER A C 1
ATOM 1487 O O . SER A 1 180 ? -1.082 -3.380 5.196 1.00 97.75 180 SER A O 1
ATOM 1489 N N . PHE A 1 181 ? -0.821 -5.610 5.432 1.00 97.25 181 PHE A N 1
ATOM 1490 C CA . PHE A 1 181 ? 0.510 -5.695 4.823 1.00 97.25 181 PHE A CA 1
ATOM 1491 C C . PHE A 1 181 ? 0.441 -5.341 3.330 1.00 97.25 181 PHE A C 1
ATOM 1493 O O . PHE A 1 181 ? -0.532 -5.666 2.641 1.00 97.25 181 PHE A O 1
ATOM 1500 N N . PHE A 1 182 ? 1.425 -4.587 2.839 1.00 93.06 182 PHE A N 1
ATOM 1501 C CA . PHE A 1 182 ? 1.445 -4.093 1.455 1.00 93.06 182 PHE A CA 1
ATOM 1502 C C . PHE A 1 182 ? 2.734 -4.417 0.694 1.00 93.06 182 PHE A C 1
ATOM 1504 O O . PHE A 1 182 ? 2.871 -4.003 -0.461 1.00 93.06 182 PHE A O 1
ATOM 1511 N N . ASP A 1 183 ? 3.613 -5.220 1.289 1.00 95.75 183 ASP A N 1
ATOM 1512 C CA . ASP A 1 183 ? 4.488 -6.093 0.514 1.00 95.75 183 ASP A CA 1
ATOM 1513 C C . ASP A 1 183 ? 3.673 -7.167 -0.208 1.00 95.75 183 ASP A C 1
ATOM 1515 O O . ASP A 1 183 ? 2.575 -7.517 0.236 1.00 95.75 183 ASP A O 1
ATOM 1519 N N . PRO A 1 184 ? 4.180 -7.714 -1.322 1.00 96.62 184 PRO A N 1
ATOM 1520 C CA . PRO A 1 184 ? 5.454 -7.413 -1.995 1.00 96.62 184 PRO A CA 1
ATOM 1521 C C . PRO A 1 184 ? 5.302 -6.411 -3.167 1.00 96.62 184 PRO A C 1
ATOM 1523 O O . PRO A 1 184 ? 5.706 -6.683 -4.300 1.00 96.62 184 PRO A O 1
ATOM 1526 N N . HIS A 1 185 ? 4.641 -5.268 -2.945 1.00 95.19 185 HIS A N 1
ATOM 1527 C CA . HIS A 1 185 ? 4.410 -4.280 -4.007 1.00 95.19 185 HIS A CA 1
ATOM 1528 C C . HIS A 1 185 ? 5.719 -3.589 -4.451 1.00 95.19 185 HIS A C 1
ATOM 1530 O O . HIS A 1 185 ? 6.541 -3.269 -3.596 1.00 95.19 185 HIS A O 1
ATOM 1536 N N . PRO A 1 186 ? 5.910 -3.286 -5.753 1.00 93.38 186 PRO A N 1
ATOM 1537 C CA . PRO A 1 186 ? 7.078 -2.535 -6.221 1.00 93.38 186 PRO A CA 1
ATOM 1538 C C . PRO A 1 186 ? 7.158 -1.102 -5.637 1.00 93.38 186 PRO A C 1
ATOM 1540 O O . PRO A 1 186 ? 6.126 -0.519 -5.326 1.00 93.38 186 PRO A O 1
ATOM 1543 N N . PRO A 1 187 ? 8.330 -0.453 -5.553 1.00 95.31 187 PRO A N 1
ATOM 1544 C CA . PRO A 1 187 ? 9.646 -0.933 -5.968 1.00 95.31 187 PRO A CA 1
ATOM 1545 C C . PRO A 1 187 ? 10.098 -2.181 -5.204 1.00 95.31 187 PRO A C 1
ATOM 1547 O O . PRO A 1 187 ? 9.848 -2.303 -4.011 1.00 95.31 187 PRO A O 1
ATOM 1550 N N . TYR A 1 188 ? 10.762 -3.114 -5.893 1.00 97.31 188 TYR A N 1
ATOM 1551 C CA . TYR A 1 188 ? 11.254 -4.343 -5.268 1.00 97.31 188 TYR A CA 1
ATOM 1552 C C . TYR A 1 188 ? 12.504 -4.031 -4.450 1.00 97.31 188 TYR A C 1
ATOM 1554 O O . TYR A 1 188 ? 13.607 -3.913 -4.992 1.00 97.31 188 TYR A O 1
ATOM 1562 N N . LEU A 1 189 ? 12.294 -3.841 -3.153 1.00 97.81 189 LEU A N 1
ATOM 1563 C CA . LEU A 1 189 ? 13.278 -3.419 -2.171 1.00 97.81 189 LEU A CA 1
ATOM 1564 C C . LEU A 1 189 ? 13.033 -4.198 -0.880 1.00 97.81 189 LEU A C 1
ATOM 1566 O O . LEU A 1 189 ? 11.915 -4.216 -0.377 1.00 97.81 189 LEU A O 1
ATOM 1570 N N . ALA A 1 190 ? 14.080 -4.810 -0.338 1.00 98.12 190 ALA A N 1
ATOM 1571 C CA . ALA A 1 190 ? 14.029 -5.484 0.955 1.00 98.12 190 ALA A CA 1
ATOM 1572 C C . ALA A 1 190 ? 15.296 -5.171 1.772 1.00 98.12 190 ALA A C 1
ATOM 1574 O O . ALA A 1 190 ? 16.344 -4.901 1.178 1.00 98.12 190 ALA A O 1
ATOM 1575 N N . PRO A 1 191 ? 15.236 -5.174 3.112 1.00 98.00 191 PRO A N 1
ATOM 1576 C CA . PRO A 1 191 ? 16.426 -5.046 3.949 1.00 98.00 191 PRO A CA 1
ATOM 1577 C C . PRO A 1 191 ? 17.295 -6.315 3.923 1.00 98.00 191 PRO A C 1
ATOM 1579 O O . PRO A 1 191 ? 16.909 -7.352 3.376 1.00 98.00 191 PRO A O 1
ATOM 1582 N N . ASP A 1 192 ? 18.487 -6.240 4.518 1.00 97.00 192 ASP A N 1
ATOM 1583 C CA . ASP A 1 192 ? 19.296 -7.431 4.816 1.00 97.00 192 ASP A CA 1
ATOM 1584 C C . ASP A 1 192 ? 18.551 -8.343 5.816 1.00 97.00 192 ASP A C 1
ATOM 1586 O O . ASP A 1 192 ? 17.908 -7.816 6.723 1.00 97.00 192 ASP A O 1
ATOM 1590 N N . PRO A 1 193 ? 18.671 -9.682 5.719 1.00 97.19 193 PRO A N 1
ATOM 1591 C CA . PRO A 1 193 ? 19.317 -10.446 4.643 1.00 97.19 193 PRO A CA 1
ATOM 1592 C C . PRO A 1 193 ? 18.395 -10.710 3.432 1.00 97.19 193 PRO A C 1
ATOM 1594 O O . PRO A 1 193 ? 18.819 -11.307 2.443 1.00 97.19 193 PRO A O 1
ATOM 1597 N N . TRP A 1 194 ? 17.132 -10.291 3.504 1.00 98.38 194 TRP A N 1
ATOM 1598 C CA . TRP A 1 194 ? 16.038 -10.700 2.618 1.00 98.38 194 TRP A CA 1
ATOM 1599 C C . TRP A 1 194 ? 16.261 -10.370 1.144 1.00 98.38 194 TRP A C 1
ATOM 1601 O O . TRP A 1 194 ? 15.937 -11.180 0.277 1.00 98.38 194 TRP A O 1
ATOM 1611 N N . HIS A 1 195 ? 16.879 -9.227 0.839 1.00 98.12 195 HIS A N 1
ATOM 1612 C CA . HIS A 1 195 ? 17.147 -8.823 -0.548 1.00 98.12 195 HIS A CA 1
ATOM 1613 C C . HIS A 1 195 ? 18.079 -9.778 -1.315 1.00 98.12 195 HIS A C 1
ATOM 1615 O O . HIS A 1 195 ? 18.115 -9.742 -2.546 1.00 98.12 195 HIS A O 1
ATOM 1621 N N . ALA A 1 196 ? 18.868 -10.579 -0.592 1.00 97.69 196 ALA A N 1
ATOM 1622 C CA . ALA A 1 196 ? 19.839 -11.529 -1.129 1.00 97.69 196 ALA A CA 1
ATOM 1623 C C . ALA A 1 196 ? 19.520 -12.982 -0.739 1.00 97.69 196 ALA A C 1
ATOM 1625 O O . ALA A 1 196 ? 20.349 -13.865 -0.940 1.00 97.69 196 ALA A O 1
ATOM 1626 N N . MET A 1 197 ? 18.336 -13.239 -0.172 1.00 98.00 197 MET A N 1
ATOM 1627 C CA . MET A 1 197 ? 17.957 -14.561 0.336 1.00 98.00 197 MET A CA 1
ATOM 1628 C C . MET A 1 197 ? 17.824 -15.616 -0.771 1.00 98.00 197 MET A C 1
ATOM 1630 O O . MET A 1 197 ? 18.088 -16.793 -0.532 1.00 98.00 197 MET A O 1
ATOM 1634 N N . TYR A 1 198 ? 17.425 -15.198 -1.973 1.00 98.12 198 TYR A N 1
ATOM 1635 C CA . TYR A 1 198 ? 17.220 -16.069 -3.129 1.00 98.12 198 TYR A CA 1
ATOM 1636 C C . TYR A 1 198 ? 18.255 -15.769 -4.211 1.00 98.12 198 TYR A C 1
ATOM 1638 O O . TYR A 1 198 ? 18.435 -14.607 -4.576 1.00 98.12 198 TYR A O 1
ATOM 1646 N N . ASP A 1 199 ? 18.895 -16.808 -4.756 1.00 97.44 199 ASP A N 1
ATOM 1647 C CA . ASP A 1 199 ? 19.786 -16.671 -5.909 1.00 97.44 199 ASP A CA 1
ATOM 1648 C C . ASP A 1 199 ? 18.950 -16.460 -7.191 1.00 97.44 199 ASP A C 1
ATOM 1650 O O . ASP A 1 199 ? 18.170 -17.342 -7.572 1.00 97.44 199 ASP A O 1
ATOM 1654 N N . PRO A 1 200 ? 19.092 -15.320 -7.895 1.00 96.75 200 PRO A N 1
ATOM 1655 C CA . PRO A 1 200 ? 18.403 -15.075 -9.162 1.00 96.75 200 PRO A CA 1
ATOM 1656 C C . PRO A 1 200 ? 18.658 -16.152 -10.235 1.00 96.75 200 PRO A C 1
ATOM 1658 O O . PRO A 1 200 ? 17.817 -16.348 -11.124 1.00 96.75 200 PRO A O 1
ATOM 1661 N N . ALA A 1 201 ? 19.805 -16.841 -10.180 1.00 95.88 201 ALA A N 1
ATOM 1662 C CA . ALA A 1 201 ? 20.161 -17.903 -11.119 1.00 95.88 201 ALA A CA 1
ATOM 1663 C C . ALA A 1 201 ? 19.260 -19.143 -10.982 1.00 95.88 201 ALA A C 1
ATOM 1665 O O . ALA A 1 201 ? 19.004 -19.815 -11.984 1.00 95.88 201 ALA A O 1
ATOM 1666 N N . ASP A 1 202 ? 18.715 -19.388 -9.788 1.00 95.88 202 ASP A N 1
ATOM 1667 C CA . ASP A 1 202 ? 17.870 -20.551 -9.491 1.00 95.88 202 ASP A CA 1
ATOM 1668 C C . ASP A 1 202 ? 16.391 -20.328 -9.850 1.00 95.88 202 ASP A C 1
ATOM 1670 O O . ASP A 1 202 ? 15.589 -21.266 -9.868 1.00 95.88 202 ASP A O 1
ATOM 1674 N N . LEU A 1 203 ? 15.992 -19.088 -10.153 1.00 94.81 203 LEU A N 1
ATOM 1675 C CA . LEU A 1 203 ? 14.590 -18.758 -10.403 1.00 94.81 203 LEU A CA 1
ATOM 1676 C C . LEU A 1 203 ? 14.144 -19.152 -11.814 1.00 94.81 203 LEU A C 1
ATOM 1678 O O . LEU A 1 203 ? 14.900 -19.100 -12.778 1.00 94.81 203 LEU A O 1
ATOM 1682 N N . THR A 1 204 ? 12.874 -19.509 -11.979 1.00 92.12 204 THR A N 1
ATOM 1683 C CA . THR A 1 204 ? 12.278 -19.682 -13.312 1.00 92.12 204 THR A CA 1
ATOM 1684 C C . THR A 1 204 ? 11.462 -18.445 -13.653 1.00 92.12 204 THR A C 1
ATOM 1686 O O . THR A 1 204 ? 10.617 -18.031 -12.861 1.00 92.12 204 THR A O 1
ATOM 1689 N N . LEU A 1 205 ? 11.712 -17.855 -14.823 1.00 90.62 205 LEU A N 1
ATOM 1690 C CA . LEU A 1 205 ? 10.934 -16.719 -15.309 1.00 90.62 205 LEU A CA 1
ATOM 1691 C C . LEU A 1 205 ? 9.695 -17.201 -16.071 1.00 90.62 205 LEU A C 1
ATOM 1693 O O . LEU A 1 205 ? 9.824 -18.118 -16.889 1.00 90.62 205 LEU A O 1
ATOM 1697 N N . PRO A 1 206 ? 8.525 -16.567 -15.881 1.00 87.94 206 PRO A N 1
ATOM 1698 C CA . PRO A 1 206 ? 7.428 -16.717 -16.824 1.00 87.94 206 PRO A CA 1
ATOM 1699 C C . PRO A 1 206 ? 7.851 -16.159 -18.191 1.00 87.94 206 PRO A C 1
ATOM 1701 O O . PRO A 1 206 ? 8.579 -15.169 -18.273 1.00 87.94 206 PRO A O 1
ATOM 1704 N N . GLN A 1 207 ? 7.413 -16.812 -19.264 1.00 85.88 207 GLN A N 1
ATOM 1705 C CA . GLN A 1 207 ? 7.731 -16.420 -20.635 1.00 85.88 207 GLN A CA 1
ATOM 1706 C C . GLN A 1 207 ? 6.448 -16.299 -21.441 1.00 85.88 207 GLN A C 1
ATOM 1708 O O . GLN A 1 207 ? 5.569 -17.150 -21.322 1.00 85.88 207 GLN A O 1
ATOM 1713 N N . ILE A 1 208 ? 6.389 -15.259 -22.269 1.00 89.06 208 ILE A N 1
ATOM 1714 C CA . ILE A 1 208 ? 5.370 -15.133 -23.305 1.00 89.06 208 ILE A CA 1
ATOM 1715 C C . ILE A 1 208 ? 5.771 -16.025 -24.477 1.00 89.06 208 ILE A C 1
ATOM 1717 O O . ILE A 1 208 ? 6.942 -16.051 -24.870 1.00 89.06 208 ILE A O 1
ATOM 1721 N N . VAL A 1 209 ? 4.809 -16.757 -25.031 1.00 90.88 209 VAL A N 1
ATOM 1722 C CA . VAL A 1 209 ? 5.022 -17.582 -26.227 1.00 90.88 209 VAL A CA 1
ATOM 1723 C C . VAL A 1 209 ? 4.617 -16.838 -27.498 1.00 90.88 209 VAL A C 1
ATOM 1725 O O . VAL A 1 209 ? 3.776 -15.938 -27.485 1.00 90.88 209 VAL A O 1
ATOM 1728 N N . GLU A 1 210 ? 5.220 -17.211 -28.628 1.00 90.06 210 GLU A N 1
ATOM 1729 C CA . GLU A 1 210 ? 4.857 -16.641 -29.928 1.00 90.06 210 GLU A CA 1
ATOM 1730 C C . GLU A 1 210 ? 3.354 -16.832 -30.201 1.00 90.06 210 GLU A C 1
ATOM 1732 O O . GLU A 1 210 ? 2.816 -17.931 -30.059 1.00 90.06 210 GLU A O 1
ATOM 1737 N N . GLY A 1 211 ? 2.675 -15.742 -30.564 1.00 91.75 211 GLY A N 1
ATOM 1738 C CA . GLY A 1 211 ? 1.238 -15.727 -30.847 1.00 91.75 211 GLY A CA 1
ATOM 1739 C C . GLY A 1 211 ? 0.313 -15.682 -29.622 1.00 91.75 211 GLY A C 1
ATOM 1740 O O . GLY A 1 211 ? -0.904 -15.643 -29.797 1.00 91.75 211 GLY A O 1
ATOM 1741 N N . GLU A 1 212 ? 0.833 -15.626 -28.386 1.00 94.31 212 GLU A N 1
ATOM 1742 C CA . GLU A 1 212 ? 0.009 -15.618 -27.158 1.00 94.31 212 GLU A CA 1
ATOM 1743 C C . GLU A 1 212 ? -1.042 -14.496 -27.139 1.00 94.31 212 GLU A C 1
ATOM 1745 O O . GLU A 1 212 ? -2.160 -14.694 -26.664 1.00 94.31 212 GLU A O 1
ATOM 1750 N N . HIS A 1 213 ? -0.712 -13.340 -27.724 1.00 95.44 213 HIS A N 1
ATOM 1751 C CA . HIS A 1 213 ? -1.592 -12.173 -27.783 1.00 95.44 213 HIS A CA 1
ATOM 1752 C C . HIS A 1 213 ? -2.325 -11.974 -29.117 1.00 95.44 213 HIS A C 1
ATOM 1754 O O . HIS A 1 213 ? -2.937 -10.925 -29.325 1.00 95.44 213 HIS A O 1
ATOM 1760 N N . ASP A 1 214 ? -2.328 -12.958 -30.019 1.00 94.69 214 ASP A N 1
ATOM 1761 C CA . ASP A 1 214 ? -2.935 -12.803 -31.352 1.00 94.69 214 ASP A CA 1
ATOM 1762 C C . ASP A 1 214 ? -4.453 -12.615 -31.330 1.00 94.69 214 ASP A C 1
ATOM 1764 O O . ASP A 1 214 ? -5.010 -11.943 -32.201 1.00 94.69 214 ASP A O 1
ATOM 1768 N N . VAL A 1 215 ? -5.116 -13.183 -30.322 1.00 95.94 215 VAL A N 1
ATOM 1769 C CA . VAL A 1 215 ? -6.573 -13.096 -30.128 1.00 95.94 215 VAL A CA 1
ATOM 1770 C C . VAL A 1 215 ? -6.979 -12.077 -29.063 1.00 95.94 215 VAL A C 1
ATOM 1772 O O . VAL A 1 215 ? -8.171 -11.845 -28.855 1.00 95.94 215 VAL A O 1
ATOM 1775 N N . ASN A 1 216 ? -6.013 -11.465 -28.374 1.00 95.38 216 ASN A N 1
ATOM 1776 C CA . ASN A 1 216 ? -6.288 -10.416 -27.401 1.00 95.38 216 ASN A CA 1
ATOM 1777 C C . ASN A 1 216 ? -6.574 -9.074 -28.102 1.00 95.38 216 ASN A C 1
ATOM 1779 O O . ASN A 1 216 ? -6.181 -8.860 -29.253 1.00 95.38 216 ASN A O 1
ATOM 1783 N N . PRO A 1 217 ? -7.235 -8.124 -27.415 1.00 95.00 217 PRO A N 1
ATOM 1784 C CA . PRO A 1 217 ? -7.295 -6.744 -27.878 1.00 95.00 217 PRO A CA 1
ATOM 1785 C C . PRO A 1 217 ? -5.902 -6.184 -28.203 1.00 95.00 217 PRO A C 1
ATOM 17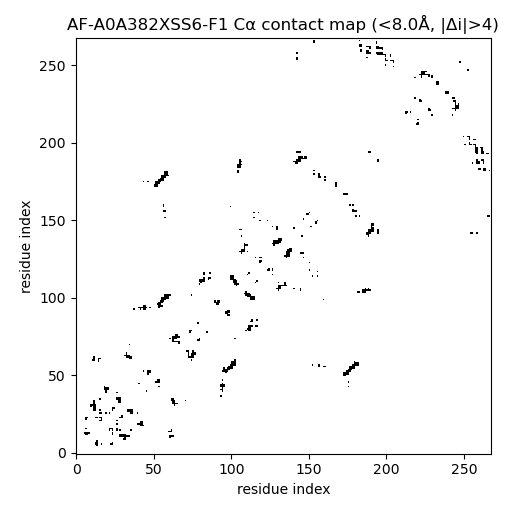87 O O . PRO A 1 217 ? -4.926 -6.507 -27.531 1.00 95.00 217 PRO A O 1
ATOM 1790 N N . LEU A 1 218 ? -5.825 -5.298 -29.203 1.00 93.94 218 LEU A N 1
ATOM 1791 C CA . LEU A 1 218 ? -4.566 -4.803 -29.780 1.00 93.94 218 LEU A CA 1
ATOM 1792 C C . LEU A 1 218 ? -3.527 -4.360 -28.736 1.00 93.94 218 LEU A C 1
ATOM 1794 O O . LEU A 1 218 ? -2.350 -4.680 -28.882 1.00 93.94 218 LEU A O 1
ATOM 1798 N N . HIS A 1 219 ? -3.965 -3.673 -27.679 1.00 93.88 219 HIS A N 1
ATOM 1799 C CA . HIS A 1 219 ? -3.070 -3.135 -26.657 1.00 93.88 219 HIS A CA 1
ATOM 1800 C C . HIS A 1 219 ? -2.215 -4.204 -25.958 1.00 93.88 219 HIS A C 1
ATOM 1802 O O . HIS A 1 219 ? -1.102 -3.888 -25.565 1.00 93.88 219 HIS A O 1
ATOM 1808 N N . PHE A 1 220 ? -2.664 -5.462 -25.866 1.00 94.44 220 PHE A N 1
ATOM 1809 C CA . PHE A 1 220 ? -1.853 -6.557 -25.312 1.00 94.44 220 PHE A CA 1
ATOM 1810 C C . PHE A 1 220 ? -0.641 -6.897 -26.184 1.00 94.44 220 PHE A C 1
ATOM 1812 O O . PHE A 1 220 ? 0.430 -7.179 -25.665 1.00 94.44 220 PHE A O 1
ATOM 1819 N N . ARG A 1 221 ? -0.774 -6.841 -27.515 1.00 94.50 221 ARG A N 1
ATOM 1820 C CA . ARG A 1 221 ? 0.391 -6.993 -28.403 1.00 94.50 221 ARG A CA 1
ATOM 1821 C C . ARG A 1 221 ? 1.314 -5.789 -28.309 1.00 94.50 221 ARG A C 1
ATOM 1823 O O . ARG A 1 221 ? 2.525 -5.958 -28.303 1.00 94.50 221 ARG A O 1
ATOM 1830 N N . MET A 1 222 ? 0.742 -4.595 -28.173 1.00 95.62 222 MET A N 1
ATOM 1831 C CA . MET A 1 222 ? 1.523 -3.364 -28.052 1.00 95.62 222 MET A CA 1
ATOM 1832 C C . MET A 1 222 ? 2.395 -3.352 -26.792 1.00 95.62 222 MET A C 1
ATOM 1834 O O . MET A 1 222 ? 3.504 -2.835 -26.837 1.00 95.62 222 MET A O 1
ATOM 1838 N N . THR A 1 223 ? 1.975 -3.965 -25.676 1.00 94.88 223 THR A N 1
ATOM 1839 C CA . THR A 1 223 ? 2.858 -4.063 -24.495 1.00 94.88 223 THR A CA 1
ATOM 1840 C C . THR A 1 223 ? 4.126 -4.882 -24.768 1.00 94.88 223 THR A C 1
ATOM 1842 O O . THR A 1 223 ? 5.100 -4.740 -24.036 1.00 94.88 223 THR A O 1
ATOM 1845 N N . GLN A 1 224 ? 4.157 -5.682 -25.839 1.00 94.31 224 GLN A N 1
ATOM 1846 C CA . GLN A 1 224 ? 5.323 -6.460 -26.277 1.00 94.31 224 GLN A CA 1
ATOM 1847 C C . GLN A 1 224 ? 6.196 -5.729 -27.307 1.00 94.31 224 GLN A C 1
ATOM 1849 O O . GLN A 1 224 ? 7.125 -6.311 -27.865 1.00 94.31 224 GLN A O 1
ATOM 1854 N N . GLU A 1 225 ? 5.925 -4.452 -27.574 1.00 94.88 225 GLU A N 1
ATOM 1855 C CA . GLU A 1 225 ? 6.791 -3.585 -28.369 1.00 94.88 225 GLU A CA 1
ATOM 1856 C C . GLU A 1 225 ? 7.776 -2.847 -27.453 1.00 94.88 225 GLU A C 1
ATOM 1858 O O . GLU A 1 225 ? 7.494 -2.600 -26.280 1.00 94.88 225 GLU A O 1
ATOM 1863 N N . LYS A 1 226 ? 8.947 -2.465 -27.973 1.00 95.00 226 LYS A N 1
ATOM 1864 C CA . LYS A 1 226 ? 9.954 -1.728 -27.187 1.00 95.00 226 LYS A CA 1
ATOM 1865 C C . LYS A 1 226 ? 9.509 -0.298 -26.862 1.00 95.00 226 LYS A C 1
ATOM 1867 O O . LYS A 1 226 ? 9.700 0.163 -25.747 1.00 95.00 226 LYS A O 1
ATOM 1872 N N . GLU A 1 227 ? 8.911 0.380 -27.837 1.00 96.31 227 GLU A N 1
ATOM 1873 C CA . GLU A 1 227 ? 8.472 1.778 -27.746 1.00 96.31 227 GLU A CA 1
ATOM 1874 C C . GLU A 1 227 ? 7.028 1.903 -28.280 1.00 96.31 227 GLU A C 1
ATOM 1876 O O . GLU A 1 227 ? 6.820 2.470 -29.354 1.00 96.31 227 GLU A O 1
ATOM 1881 N N . PRO A 1 228 ? 6.027 1.309 -27.602 1.00 96.12 228 PRO A N 1
ATOM 1882 C CA . PRO A 1 228 ? 4.647 1.324 -28.076 1.00 96.12 228 PRO A CA 1
ATOM 1883 C C . PRO A 1 228 ? 4.014 2.711 -27.980 1.00 96.12 228 PRO A C 1
ATOM 1885 O O . PRO A 1 228 ? 4.175 3.422 -26.985 1.00 96.12 228 PRO A O 1
ATOM 1888 N N . ASP A 1 229 ? 3.200 3.061 -28.976 1.00 94.62 229 ASP A N 1
ATOM 1889 C CA . ASP A 1 229 ? 2.420 4.299 -28.972 1.00 94.62 229 ASP A CA 1
ATOM 1890 C C . ASP A 1 229 ? 0.988 4.073 -28.462 1.00 94.62 229 ASP A C 1
ATOM 1892 O O . ASP A 1 229 ? 0.077 3.735 -29.215 1.00 94.62 229 ASP A O 1
ATOM 1896 N N . PHE A 1 230 ? 0.767 4.326 -27.171 1.00 94.69 230 PHE A N 1
ATOM 1897 C CA . PHE A 1 230 ? -0.562 4.274 -26.550 1.00 94.69 230 PHE A CA 1
ATOM 1898 C C . PHE A 1 230 ? -1.347 5.597 -26.620 1.00 94.69 230 PHE A C 1
ATOM 1900 O O . PHE A 1 230 ? -2.314 5.771 -25.874 1.00 94.69 230 PHE A O 1
ATOM 1907 N N . SER A 1 231 ? -0.973 6.550 -27.482 1.00 91.62 231 SER A N 1
ATOM 1908 C CA . SER A 1 231 ? -1.633 7.865 -27.573 1.00 91.62 231 SER A CA 1
ATOM 1909 C C . SER A 1 231 ? -3.150 7.780 -27.778 1.00 91.62 231 SER A C 1
ATOM 1911 O O . SER A 1 231 ? -3.887 8.565 -27.180 1.00 91.62 231 SER A O 1
ATOM 1913 N N . ALA A 1 232 ? -3.630 6.776 -28.519 1.00 90.44 232 ALA A N 1
ATOM 1914 C CA . ALA A 1 232 ? -5.055 6.528 -28.741 1.00 90.44 232 ALA A CA 1
ATOM 1915 C C . ALA A 1 232 ? -5.859 6.244 -27.454 1.00 90.44 232 ALA A C 1
ATOM 1917 O O . ALA A 1 232 ? -7.064 6.462 -27.439 1.00 90.44 232 ALA A O 1
ATOM 1918 N N . TRP A 1 233 ? -5.212 5.803 -26.368 1.00 90.38 233 TRP A N 1
ATOM 1919 C CA . TRP A 1 233 ? -5.853 5.510 -25.076 1.00 90.38 233 TRP A CA 1
ATOM 1920 C C . TRP A 1 233 ? -5.716 6.643 -24.050 1.00 90.38 233 TRP A C 1
ATOM 1922 O O . TRP A 1 233 ? -6.125 6.494 -22.900 1.00 90.38 233 TRP A O 1
ATOM 1932 N N . ARG A 1 234 ? -5.148 7.792 -24.434 1.00 88.56 234 ARG A N 1
ATOM 1933 C CA . ARG A 1 234 ? -4.935 8.950 -23.547 1.00 88.56 234 ARG A CA 1
ATOM 1934 C C . ARG A 1 234 ? -5.987 10.047 -23.733 1.00 88.56 234 ARG A C 1
ATOM 1936 O O . ARG A 1 234 ? -5.660 11.230 -23.693 1.00 88.56 234 ARG A O 1
ATOM 1943 N N . GLU A 1 235 ? -7.251 9.669 -23.915 1.00 85.62 235 GLU A N 1
ATOM 1944 C CA . GLU A 1 235 ? -8.359 10.595 -24.219 1.00 85.62 235 GLU A CA 1
ATOM 1945 C C . GLU A 1 235 ? -8.544 11.701 -23.165 1.00 85.62 235 GLU A C 1
ATOM 1947 O O . GLU A 1 235 ? -8.864 12.840 -23.496 1.00 85.62 235 GLU A O 1
ATOM 1952 N N . SER A 1 236 ? -8.300 11.386 -21.890 1.00 83.69 236 SER A N 1
ATOM 1953 C CA . SER A 1 236 ? -8.427 12.325 -20.767 1.00 83.69 236 SER A CA 1
ATOM 1954 C C . SER A 1 236 ? -7.165 13.159 -20.504 1.00 83.69 236 SER A C 1
ATOM 1956 O O . SER A 1 236 ? -7.130 13.933 -19.549 1.00 83.69 236 SER A O 1
ATOM 1958 N N . GLY A 1 237 ? -6.102 12.975 -21.296 1.00 84.75 237 GLY A N 1
ATOM 1959 C CA . GLY A 1 237 ? -4.770 13.545 -21.060 1.00 84.75 237 GLY A CA 1
ATOM 1960 C C . GLY A 1 237 ? -3.904 12.744 -20.075 1.00 84.75 237 GLY A C 1
ATOM 1961 O O . GLY A 1 237 ? -2.671 12.854 -20.107 1.00 84.75 237 GLY A O 1
ATOM 1962 N N . PHE A 1 238 ? -4.510 11.874 -19.264 1.00 82.56 238 PHE A N 1
ATOM 1963 C CA . PHE A 1 238 ? -3.815 10.983 -18.334 1.00 82.56 238 PHE A CA 1
ATOM 1964 C C . PHE A 1 238 ? -3.461 9.644 -18.992 1.00 82.56 238 PHE A C 1
ATOM 1966 O O . PHE A 1 238 ? -4.157 9.166 -19.887 1.00 82.56 238 PHE A O 1
ATOM 1973 N N . GLY A 1 239 ? -2.348 9.043 -18.569 1.00 82.69 239 GLY A N 1
ATOM 1974 C CA . GLY A 1 239 ? -1.993 7.682 -18.973 1.00 82.69 239 GLY A CA 1
ATOM 1975 C C . GLY A 1 239 ? -2.899 6.649 -18.300 1.00 82.69 239 GLY A C 1
ATOM 1976 O O . GLY A 1 239 ? -3.334 6.849 -17.167 1.00 82.69 239 GLY A O 1
ATOM 1977 N N . ILE A 1 240 ? -3.153 5.532 -18.979 1.00 87.56 240 ILE A N 1
ATOM 1978 C CA . ILE A 1 240 ? -3.824 4.374 -18.379 1.00 87.56 240 ILE A CA 1
ATOM 1979 C C . ILE A 1 240 ? -2.762 3.470 -17.751 1.00 87.56 240 ILE A C 1
ATOM 1981 O O . ILE A 1 240 ? -1.749 3.149 -18.376 1.00 87.56 240 ILE A O 1
ATOM 1985 N N . HIS A 1 241 ? -2.994 3.050 -16.508 1.00 87.62 241 HIS A N 1
ATOM 1986 C CA . HIS A 1 241 ? -2.092 2.142 -15.807 1.00 87.62 241 HIS A CA 1
ATOM 1987 C C . HIS A 1 241 ? -1.901 0.837 -16.599 1.00 87.62 241 HIS A C 1
ATOM 1989 O O . HIS A 1 241 ? -2.867 0.257 -17.087 1.00 87.62 241 HIS A O 1
ATOM 1995 N N . GLY A 1 242 ? -0.653 0.389 -16.743 1.00 89.12 242 GLY A N 1
ATOM 1996 C CA . GLY A 1 242 ? -0.311 -0.801 -17.529 1.00 89.12 242 GLY A CA 1
ATOM 1997 C C . GLY A 1 242 ? -0.136 -0.571 -19.037 1.00 89.12 242 GLY A C 1
ATOM 1998 O O . GLY A 1 242 ? 0.420 -1.443 -19.692 1.00 89.12 242 GLY A O 1
ATOM 1999 N N . MET A 1 243 ? -0.502 0.593 -19.590 1.00 92.38 243 MET A N 1
ATOM 2000 C CA . MET A 1 243 ? -0.295 0.913 -21.015 1.00 92.38 243 MET A CA 1
ATOM 2001 C C . MET A 1 243 ? 1.117 1.468 -21.271 1.00 92.38 243 MET A C 1
ATOM 2003 O O . MET A 1 243 ? 1.308 2.664 -21.491 1.00 92.38 243 MET A O 1
ATOM 2007 N N . HIS A 1 244 ? 2.116 0.594 -21.176 1.00 93.62 244 HIS A N 1
ATOM 2008 C CA . HIS A 1 244 ? 3.527 0.842 -21.497 1.00 93.62 244 HIS A CA 1
ATOM 2009 C C . HIS A 1 244 ? 4.181 -0.468 -21.968 1.00 93.62 244 HIS A C 1
ATOM 2011 O O . HIS A 1 244 ? 3.533 -1.514 -21.952 1.00 93.62 244 HIS A O 1
ATOM 2017 N N . SER A 1 245 ? 5.443 -0.424 -22.408 1.00 95.00 245 SER A N 1
ATOM 2018 C CA . SER A 1 245 ? 6.188 -1.648 -22.731 1.00 95.00 245 SER A CA 1
ATOM 2019 C C . SER A 1 245 ? 6.367 -2.511 -21.480 1.00 95.00 245 SER A C 1
ATOM 2021 O O . SER A 1 245 ? 6.777 -2.007 -20.437 1.00 95.00 245 SER A O 1
ATOM 2023 N N . HIS A 1 246 ? 6.072 -3.803 -21.589 1.00 93.31 246 HIS A N 1
ATOM 2024 C CA . HIS A 1 246 ? 6.308 -4.819 -20.555 1.00 93.31 246 HIS A CA 1
ATOM 2025 C C . HIS A 1 246 ? 7.553 -5.656 -20.870 1.00 93.31 246 HIS A C 1
ATOM 2027 O O . HIS A 1 246 ? 7.798 -6.683 -20.236 1.00 93.31 246 HIS A O 1
ATOM 2033 N N . LEU A 1 247 ? 8.348 -5.243 -21.862 1.00 92.31 247 LEU A N 1
ATOM 2034 C CA . LEU A 1 247 ? 9.616 -5.890 -22.156 1.00 92.31 247 LEU A CA 1
ATOM 2035 C C . LEU A 1 247 ? 10.645 -5.509 -21.091 1.00 92.31 247 LEU A C 1
ATOM 2037 O O . LEU A 1 247 ? 11.028 -4.348 -20.948 1.00 92.31 247 LEU A O 1
ATOM 2041 N N . HIS A 1 248 ? 11.146 -6.517 -20.386 1.00 90.94 248 HIS A N 1
ATOM 2042 C CA . HIS A 1 248 ? 12.202 -6.373 -19.391 1.00 90.94 248 HIS A CA 1
ATOM 2043 C C . HIS A 1 248 ? 13.388 -7.280 -19.735 1.00 90.94 248 HIS A C 1
ATOM 2045 O O . HIS A 1 248 ? 13.235 -8.325 -20.370 1.00 90.94 248 HIS A O 1
ATOM 2051 N N . GLY A 1 249 ? 14.593 -6.891 -19.311 1.00 92.81 249 GLY A N 1
ATOM 2052 C CA . GLY A 1 249 ? 15.770 -7.752 -19.432 1.00 92.81 249 GLY A CA 1
ATOM 2053 C C . GLY A 1 249 ? 15.651 -8.972 -18.517 1.00 92.81 249 GLY A C 1
ATOM 2054 O O . GLY A 1 249 ? 15.219 -8.842 -17.372 1.00 92.81 249 GLY A O 1
ATOM 2055 N N . ALA A 1 250 ? 16.051 -10.154 -18.995 1.00 92.50 250 ALA A N 1
ATOM 2056 C CA . ALA A 1 250 ? 15.930 -11.398 -18.228 1.00 92.50 250 ALA A CA 1
ATOM 2057 C C . ALA A 1 250 ? 16.659 -11.341 -16.875 1.00 92.50 250 ALA A C 1
ATOM 2059 O O . ALA A 1 250 ? 16.099 -11.755 -15.862 1.00 92.50 250 ALA A O 1
ATOM 2060 N N . ASP A 1 251 ? 17.866 -10.774 -16.841 1.00 93.88 251 ASP A N 1
ATOM 2061 C CA . ASP A 1 251 ? 18.647 -10.651 -15.605 1.00 93.88 251 ASP A CA 1
ATOM 2062 C C . ASP A 1 251 ? 17.973 -9.709 -14.597 1.00 93.88 251 ASP A C 1
ATOM 2064 O O . ASP A 1 251 ? 17.905 -10.009 -13.406 1.00 93.88 251 ASP A O 1
ATOM 2068 N N . GLU A 1 252 ? 17.393 -8.602 -15.072 1.00 93.38 252 GLU A N 1
ATOM 2069 C CA . GLU A 1 252 ? 16.652 -7.676 -14.213 1.00 93.38 252 GLU A CA 1
ATOM 2070 C C . GLU A 1 252 ? 15.357 -8.303 -13.687 1.00 93.38 252 GLU A C 1
ATOM 2072 O O . GLU A 1 252 ? 15.047 -8.147 -12.509 1.00 93.38 252 GLU A O 1
ATOM 2077 N N . MET A 1 253 ? 14.631 -9.065 -14.513 1.00 94.56 253 MET A N 1
ATOM 2078 C CA . MET A 1 253 ? 13.453 -9.811 -14.061 1.00 94.56 253 MET A CA 1
ATOM 2079 C C . MET A 1 253 ? 13.808 -10.832 -12.982 1.00 94.56 253 MET A C 1
ATOM 2081 O O . MET A 1 253 ? 13.114 -10.896 -11.971 1.00 94.56 253 MET A O 1
ATOM 2085 N N . ARG A 1 254 ? 14.897 -11.593 -13.156 1.00 96.44 254 ARG A N 1
ATOM 2086 C CA . ARG A 1 254 ? 15.359 -12.562 -12.147 1.00 96.44 254 ARG A CA 1
ATOM 2087 C C . ARG A 1 254 ? 15.709 -11.867 -10.843 1.00 96.44 254 ARG A C 1
ATOM 2089 O O . ARG A 1 254 ? 15.270 -12.313 -9.788 1.00 96.44 254 ARG A O 1
ATOM 2096 N N . GLN A 1 255 ? 16.438 -10.755 -10.914 1.00 96.62 255 GLN A N 1
ATOM 2097 C CA . GLN A 1 255 ? 16.797 -9.987 -9.727 1.00 96.62 255 GLN A CA 1
ATOM 2098 C C . GLN A 1 255 ? 15.557 -9.407 -9.029 1.00 96.62 255 GLN A C 1
ATOM 2100 O O . GLN A 1 255 ? 15.435 -9.505 -7.811 1.00 96.62 255 GLN A O 1
ATOM 2105 N N . ASN A 1 256 ? 14.611 -8.850 -9.789 1.00 96.38 256 ASN A N 1
ATOM 2106 C CA . ASN A 1 256 ? 13.347 -8.340 -9.256 1.00 96.38 256 ASN A CA 1
ATOM 2107 C C . ASN A 1 256 ? 12.530 -9.451 -8.583 1.00 96.38 256 ASN A C 1
ATOM 2109 O O . ASN A 1 256 ? 12.026 -9.247 -7.484 1.00 96.38 256 ASN A O 1
ATOM 2113 N N . MET A 1 257 ? 12.438 -10.630 -9.206 1.00 96.94 257 MET A N 1
ATOM 2114 C CA . MET A 1 257 ? 11.748 -11.791 -8.636 1.00 96.94 257 MET A CA 1
ATOM 2115 C C . MET A 1 257 ? 12.431 -12.313 -7.369 1.00 96.94 257 MET A C 1
ATOM 2117 O O . MET A 1 257 ? 11.739 -12.663 -6.418 1.00 96.94 257 MET A O 1
ATOM 2121 N N . ALA A 1 258 ? 13.766 -12.326 -7.320 1.00 98.12 258 ALA A N 1
ATOM 2122 C CA . ALA A 1 258 ? 14.511 -12.729 -6.129 1.00 98.12 258 ALA A CA 1
ATOM 2123 C C . ALA A 1 258 ? 14.208 -11.814 -4.938 1.00 98.12 258 ALA A C 1
ATOM 2125 O O . ALA A 1 258 ? 13.901 -12.298 -3.849 1.00 98.12 258 ALA A O 1
ATOM 2126 N N . VAL A 1 259 ? 14.205 -10.495 -5.157 1.00 98.31 259 VAL A N 1
ATOM 2127 C CA . VAL A 1 259 ? 13.843 -9.530 -4.109 1.00 98.31 259 VAL A CA 1
ATOM 2128 C C . VAL A 1 259 ? 12.366 -9.642 -3.747 1.00 98.31 259 VAL A C 1
ATOM 2130 O O . VAL A 1 259 ? 12.043 -9.639 -2.568 1.00 98.31 259 VAL A O 1
ATOM 2133 N N . TYR A 1 260 ? 11.473 -9.808 -4.725 1.00 97.75 260 TYR A N 1
ATOM 2134 C CA . TYR A 1 260 ? 10.044 -10.038 -4.491 1.00 97.75 260 TYR A CA 1
ATOM 2135 C C . TYR A 1 260 ? 9.798 -11.259 -3.584 1.00 97.75 260 TYR A C 1
ATOM 2137 O O . TYR A 1 260 ? 9.013 -11.175 -2.641 1.00 97.75 260 TYR A O 1
ATOM 2145 N N . TYR A 1 261 ? 10.506 -12.375 -3.800 1.00 97.88 261 TYR A N 1
ATOM 2146 C CA . TYR A 1 261 ? 10.453 -13.538 -2.903 1.00 97.88 261 TYR A CA 1
ATOM 2147 C C . TYR A 1 261 ? 11.072 -13.253 -1.531 1.00 97.88 261 TYR A C 1
ATOM 2149 O O . TYR A 1 261 ? 10.540 -13.709 -0.518 1.00 97.88 261 TYR A O 1
ATOM 2157 N N . GLY A 1 262 ? 12.140 -12.454 -1.476 1.00 98.25 262 GLY A N 1
ATOM 2158 C CA . GLY A 1 262 ? 12.697 -11.933 -0.227 1.00 98.25 262 GLY A CA 1
ATOM 2159 C C . GLY A 1 262 ? 11.676 -11.128 0.584 1.00 98.25 262 GLY A C 1
ATOM 2160 O O . GLY A 1 262 ? 11.508 -11.386 1.770 1.00 98.25 262 GLY A O 1
ATOM 2161 N N . MET A 1 263 ? 10.933 -10.222 -0.061 1.00 98.38 263 MET A N 1
ATOM 2162 C CA . MET A 1 263 ? 9.862 -9.427 0.560 1.00 98.38 263 MET A CA 1
ATOM 2163 C C . MET A 1 263 ? 8.730 -10.314 1.095 1.00 98.38 263 MET A C 1
ATOM 2165 O O . MET A 1 263 ? 8.224 -10.073 2.185 1.00 98.38 263 MET A O 1
ATOM 2169 N N . ILE A 1 264 ? 8.356 -11.367 0.357 1.00 97.94 264 ILE A N 1
ATOM 2170 C CA . ILE A 1 264 ? 7.380 -12.358 0.841 1.00 97.94 264 ILE A CA 1
ATOM 2171 C C . ILE A 1 264 ? 7.915 -13.084 2.076 1.00 97.94 264 ILE A C 1
ATOM 2173 O O . ILE A 1 264 ? 7.178 -13.256 3.036 1.00 97.94 264 ILE A O 1
ATOM 2177 N N . SER A 1 265 ? 9.187 -13.481 2.066 1.00 97.94 265 SER A N 1
ATOM 2178 C CA . SER A 1 265 ? 9.787 -14.238 3.174 1.00 97.94 265 SER A CA 1
ATOM 2179 C C . SER A 1 265 ? 9.981 -13.389 4.428 1.00 97.94 265 SER A C 1
ATOM 2181 O O . SER A 1 265 ? 9.908 -13.918 5.523 1.00 97.94 265 SER A O 1
ATOM 2183 N N . LEU A 1 266 ? 10.185 -12.077 4.275 1.00 97.44 266 LEU A N 1
ATOM 2184 C CA . LEU A 1 266 ? 10.186 -11.123 5.388 1.00 97.44 266 LEU A CA 1
ATOM 2185 C C . LEU A 1 266 ? 8.794 -10.974 6.032 1.00 97.44 266 LEU A C 1
ATOM 2187 O O . LEU A 1 266 ? 8.681 -10.516 7.166 1.00 97.44 266 LEU A O 1
ATOM 2191 N N . MET A 1 267 ? 7.724 -11.276 5.294 1.00 94.94 267 MET A N 1
ATOM 2192 C CA . MET A 1 267 ? 6.351 -11.187 5.793 1.00 94.94 267 MET A CA 1
ATOM 2193 C C . MET A 1 267 ? 5.862 -12.490 6.452 1.00 94.94 267 MET A C 1
ATOM 2195 O O . MET A 1 267 ? 4.923 -12.418 7.244 1.00 94.94 267 MET A O 1
ATOM 2199 N N . ASP A 1 268 ? 6.448 -13.640 6.101 1.00 92.00 268 ASP A N 1
ATOM 2200 C CA . ASP A 1 268 ? 6.124 -14.975 6.645 1.00 92.00 268 ASP A CA 1
ATOM 2201 C C . ASP A 1 268 ? 6.663 -15.169 8.074 1.00 92.00 268 ASP A C 1
ATOM 2203 O O . ASP A 1 268 ? 5.890 -15.669 8.927 1.00 92.00 268 ASP A O 1
#

Radius of gyration: 20.23 Å; Cα contacts (8 Å, |Δi|>4): 436; chains: 1; bounding box: 44×43×59 Å

Secondary structure (DSSP, 8-state):
------SSSSHHHHHHHHHH---HHHHS--STT----TTS--HHHHHHHTT-EEEEEE----S-SS--SSS--TTSTTGGG-HHHHHH--S-BTTBSEEEE----TT-TT--HHHHHHHHHTT-TTGGGGS-TTTSS-----EE--S-GGGSHHHHHHHHHHHHHHHHHTSSS-EEEEEE--TTPSS-EE-TTGGGSS-GGGPPPP-PPTTTTTTS-HHHHHTTSSS---GGG-TTSSPPTT-S-----HHHHHHHHHHHHHHHHHH-

Mean predicted aligned error: 3.66 Å

Sequence (268 aa):
CHRAYCPNPTCTPSRSSMITGLYPSDHGAWSLGTKLMEDVPTVGDALGRAGYRTSLVGKAHFQPLQETDRYRSLESYPILQDLDFWRQFNEPFYGFDTVRLARNHADEAHVGQHYAIWMEDNGCHNWRDYYRPPTGTNDRQKHRWEIPEKYHYNAWIAEESQRLLDTYAAGDEPFFMWSSFFDPHPPYLAPDPWHAMYDPADLTLPQIVEGEHDVNPLHFRMTQEKEPDFSAWRESGFGIHGMHSHLHGADEMRQNMAVYYGMISLMD

Nearest PDB structures (foldseek):
  6pt4-assembly1_A  TM=6.460E-01  e=6.263E-09  Pseudoalteromonas fuliginea
  6pt6-assembly1_B  TM=6.516E-01  e=1.298E-08  Pseudoalteromonas fuliginea
  6ptk-assembly1_A  TM=6.329E-01  e=3.431E-08  Pseudoalteromonas fuliginea
  7ptj-assembly1_D  TM=6.483E-01  e=2.706E-07  Sinorhizobium meliloti
  6g5z-assembly1_A  TM=6.479E-01  e=3.266E-06  Sinorhizobium meliloti

pLDDT: mean 95.84, std 3.31, range [72.75, 98.75]